Protein 1OAQ (pdb70)

Structure (mmCIF, N/CA/C/O backbone):
data_1OAQ
#
_entry.id   1OAQ
#
_cell.length_a   36.541
_cell.length_b   70.743
_cell.length_c   82.121
_cell.angle_alpha   90.00
_cell.angle_beta   90.00
_cell.angle_gamma   90.00
#
_symmetry.space_group_name_H-M   'P 21 21 21'
#
loop_
_entity.id
_entity.type
_entity.pdbx_description
1 polymer 'HEAVY CHAIN'
2 polymer 'LIGHT CHAIN'
3 water water
#
loop_
_atom_site.group_PDB
_atom_site.id
_atom_site.type_symbol
_atom_site.label_atom_id
_atom_site.label_alt_id
_atom_site.label_comp_id
_atom_site.label_asym_id
_atom_site.label_entity_id
_atom_site.label_seq_id
_atom_site.pdbx_PDB_ins_code
_atom_site.Cartn_x
_atom_site.Cartn_y
_atom_site.Cartn_z
_atom_site.occupancy
_atom_site.B_iso_or_equiv
_atom_site.auth_seq_id
_atom_site.auth_comp_id
_atom_site.auth_asym_id
_atom_site.auth_atom_id
_atom_site.pdbx_PDB_model_num
ATOM 1 N N . GLU A 1 1 ? 0.182 49.139 33.498 1.00 31.58 1 GLU H N 1
ATOM 2 C CA . GLU A 1 1 ? 0.303 47.662 33.396 1.00 30.91 1 GLU H CA 1
ATOM 3 C C . GLU A 1 1 ? 0.465 47.310 31.919 1.00 28.78 1 GLU H C 1
ATOM 4 O O . GLU A 1 1 ? -0.259 47.830 31.068 1.00 28.72 1 GLU H O 1
ATOM 10 N N . VAL A 1 2 ? 1.448 46.467 31.627 1.00 26.55 2 VAL H N 1
ATOM 11 C CA . VAL A 1 2 ? 1.676 45.995 30.266 1.00 24.91 2 VAL H CA 1
ATOM 12 C C . VAL A 1 2 ? 0.586 44.994 29.907 1.00 24.85 2 VAL H C 1
ATOM 13 O O . VAL A 1 2 ? 0.291 44.083 30.680 1.00 25.60 2 VAL H O 1
ATOM 17 N N . GLN A 1 3 ? -0.027 45.184 28.739 1.00 22.99 3 GLN H N 1
ATOM 18 C CA . GLN A 1 3 ? -0.975 44.233 28.175 1.00 23.23 3 GLN H CA 1
ATOM 19 C C . GLN A 1 3 ? -0.703 44.012 26.684 1.00 21.17 3 GLN H C 1
ATOM 20 O O . GLN A 1 3 ? -0.393 44.952 25.941 1.00 20.50 3 GLN H O 1
ATOM 26 N N . LEU A 1 4 ? -0.847 42.765 26.253 1.00 19.24 4 LEU H N 1
ATOM 27 C CA . LEU A 1 4 ? -0.829 42.365 24.868 1.00 18.92 4 LEU H CA 1
ATOM 28 C C . LEU A 1 4 ? -2.170 41.669 24.620 1.00 19.38 4 LEU H C 1
ATOM 29 O O . LEU A 1 4 ? -2.406 40.580 25.144 1.00 21.09 4 LEU H O 1
ATOM 34 N N . GLN A 1 5 ? -3.065 42.331 23.899 1.00 18.88 5 GLN H N 1
ATOM 35 C CA . GLN A 1 5 ? -4.444 41.866 23.697 1.00 19.72 5 GLN H CA 1
ATOM 36 C C . GLN A 1 5 ? -4.593 41.299 22.298 1.00 18.60 5 GLN H C 1
ATOM 37 O O . GLN A 1 5 ? -4.540 42.033 21.308 1.00 18.40 5 GLN H O 1
ATOM 43 N N . GLN A 1 6 ? -4.771 39.986 22.211 1.00 17.85 6 GLN H N 1
ATOM 44 C CA . GLN A 1 6 ? -4.907 39.305 20.937 1.00 17.60 6 GLN H CA 1
ATOM 45 C C . GLN A 1 6 ? -6.343 39.163 20.501 1.00 17.85 6 GLN H C 1
ATOM 46 O O . GLN A 1 6 ? -7.285 39.271 21.305 1.00 19.45 6 GLN H O 1
ATOM 52 N N . SER A 1 7 ? -6.492 38.950 19.207 1.00 16.89 7 SER H N 1
ATOM 53 C CA . SER A 1 7 ? -7.794 38.844 18.554 1.00 17.68 7 SER H CA 1
ATOM 54 C C . SER A 1 7 ? -8.498 37.492 18.740 1.00 16.73 7 SER H C 1
ATOM 55 O O . SER A 1 7 ? -7.958 36.537 19.326 1.00 17.69 7 SER H O 1
ATOM 58 N N . GLY A 1 8 ? -9.733 37.407 18.254 1.00 16.99 8 GLY H N 1
ATOM 59 C CA . GLY A 1 8 ? -10.570 36.252 18.513 1.00 16.26 8 GLY H CA 1
ATOM 60 C C . GLY A 1 8 ? -10.291 35.060 17.660 1.00 16.59 8 GLY H C 1
ATOM 61 O O . GLY A 1 8 ? -9.682 35.144 16.591 1.00 17.66 8 GLY H O 1
ATOM 62 N N . ALA A 1 9 ? -10.722 33.893 18.140 1.00 16.65 9 ALA H N 1
ATOM 63 C CA . ALA A 1 9 ? -10.498 32.647 17.431 1.00 16.76 9 ALA H CA 1
ATOM 64 C 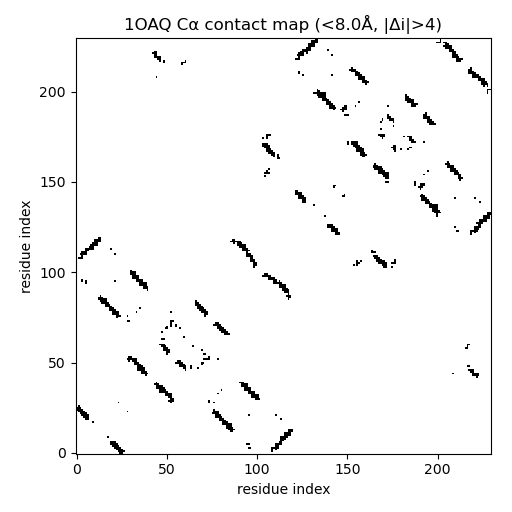C . ALA A 1 9 ? -11.034 32.690 16.009 1.00 17.29 9 ALA H C 1
ATOM 65 O O . ALA A 1 9 ? -12.061 33.326 15.767 1.00 17.93 9 ALA H O 1
ATOM 67 N N . GLU A 1 10 ? -10.349 32.014 15.103 1.00 17.51 10 GLU H N 1
ATOM 68 C CA . GLU A 1 10 ? -10.709 31.937 13.691 1.00 18.07 10 GLU H CA 1
ATOM 69 C C . GLU A 1 10 ? -10.908 30.506 13.254 1.00 18.77 10 GLU H C 1
ATOM 70 O O . GLU A 1 10 ? -10.179 29.614 13.670 1.00 18.26 10 GLU H O 1
ATOM 76 N N . LEU A 1 11 ? -11.897 30.288 12.391 1.00 19.32 11 LEU H N 1
ATOM 77 C CA . LEU A 1 11 ? -12.153 29.012 11.768 1.00 20.48 11 LEU H CA 1
ATOM 78 C C . LEU A 1 11 ? -12.382 29.302 10.299 1.00 21.82 11 LEU H C 1
ATOM 79 O O . LEU A 1 11 ? -13.361 29.967 9.954 1.00 23.24 11 LEU H O 1
ATOM 84 N N . VAL A 1 12 ? -11.473 28.829 9.449 1.00 23.00 12 VAL H N 1
ATOM 85 C CA . VAL A 1 12 ? -11.489 29.159 8.029 1.00 25.05 12 VAL H CA 1
ATOM 86 C C . VAL A 1 12 ? -11.208 27.946 7.170 1.00 24.86 12 VAL H C 1
ATOM 87 O O . VAL A 1 12 ? -10.679 26.955 7.636 1.00 24.81 12 VAL H O 1
ATOM 91 N N . LYS A 1 13 ? -11.592 28.051 5.895 1.00 26.68 13 LYS H N 1
ATOM 92 C CA . LYS A 1 13 ? -11.427 26.975 4.928 1.00 27.57 13 LYS H CA 1
ATOM 93 C C . LYS A 1 13 ? -9.998 26.954 4.388 1.00 27.06 13 LYS H C 1
ATOM 94 O O . LYS A 1 13 ? -9.340 28.007 4.350 1.00 26.57 13 LYS H O 1
ATOM 100 N N . PRO A 1 14 ? -9.502 25.780 3.986 1.00 27.06 14 PRO H N 1
ATOM 101 C CA . PRO A 1 14 ? -8.198 25.705 3.300 1.00 27.29 14 PRO H CA 1
ATOM 102 C C . PRO A 1 14 ? -8.164 26.668 2.120 1.00 27.14 14 PRO H C 1
ATOM 103 O O . PRO A 1 14 ? -9.183 26.809 1.426 1.00 27.29 14 PRO H O 1
ATOM 107 N N . GLY A 1 15 ? -7.026 27.339 1.908 1.00 26.31 15 GLY H N 1
ATOM 108 C CA . GLY A 1 15 ? -6.876 28.289 0.816 1.00 26.29 15 GLY H CA 1
ATOM 109 C C . GLY A 1 15 ? -7.128 29.734 1.187 1.00 26.50 15 GLY H C 1
ATOM 110 O O . GLY A 1 15 ? -6.703 30.646 0.473 1.00 27.45 15 GLY H O 1
ATOM 111 N N . ALA A 1 16 ? -7.811 29.954 2.304 1.00 26.13 16 ALA H N 1
ATOM 112 C CA . ALA A 1 16 ? -8.114 31.300 2.773 1.00 25.63 16 ALA H CA 1
ATOM 113 C C . ALA A 1 16 ? -6.872 31.917 3.406 1.00 24.79 16 ALA H C 1
ATOM 114 O O . ALA A 1 16 ? -5.854 31.271 3.538 1.00 24.52 16 ALA H O 1
ATOM 116 N N . SER A 1 17 ? -7.019 33.174 3.785 1.00 24.46 17 SER H N 1
ATOM 117 C CA . SER A 1 17 ? -6.026 33.910 4.571 1.00 24.58 17 SER H CA 1
ATOM 118 C C . SER A 1 17 ? -6.705 34.492 5.803 1.00 23.60 17 SER H C 1
ATOM 119 O O . SER A 1 17 ? -7.911 34.753 5.802 1.00 23.73 17 SER H O 1
ATOM 122 N N . VAL A 1 18 ? -5.928 34.723 6.865 1.00 21.82 18 VAL H N 1
ATOM 123 C CA . VAL A 1 18 ? -6.436 35.378 8.068 1.00 21.33 18 VAL H CA 1
ATOM 124 C C . VAL A 1 18 ? -5.414 36.375 8.569 1.00 19.94 18 VAL H C 1
ATOM 125 O O . VAL A 1 18 ? -4.242 36.236 8.291 1.00 18.81 18 VAL H O 1
ATOM 129 N N . LYS A 1 19 ? -5.890 37.391 9.266 1.00 19.01 19 LYS H N 1
ATOM 130 C CA . LYS A 1 19 ? -5.050 38.410 9.890 1.00 19.41 19 LYS H CA 1
ATOM 131 C C . LYS A 1 19 ? -5.349 38.463 11.369 1.00 18.86 19 LYS H C 1
ATOM 132 O O . LYS A 1 19 ? -6.461 38.791 11.787 1.00 20.09 19 LYS H O 1
ATOM 138 N N . LEU A 1 20 ? -4.343 38.113 12.157 1.00 16.85 20 LEU H N 1
ATOM 139 C CA . LEU A 1 20 ? -4.437 38.143 13.614 1.00 16.94 20 LEU H CA 1
ATOM 140 C C . LEU A 1 20 ? -3.811 39.421 14.140 1.00 16.67 20 LEU H C 1
ATOM 141 O O . LEU A 1 20 ? -2.890 39.958 13.514 1.00 16.70 20 LEU H O 1
ATOM 146 N N . SER A 1 21 ? -4.307 39.910 15.269 1.00 16.05 21 SER H N 1
ATOM 147 C CA . SER A 1 21 ? -3.799 41.131 15.848 1.00 16.58 21 SER H CA 1
ATOM 148 C C . SER A 1 21 ? -3.381 40.972 17.293 1.00 16.04 21 SER H C 1
ATOM 149 O O . SER A 1 21 ? -3.782 40.059 18.000 1.00 16.19 21 SER H O 1
ATOM 152 N N . CYS A 1 22 ? -2.538 41.901 17.717 1.00 15.62 22 CYS H N 1
ATOM 153 C CA . CYS A 1 22 ? -1.966 41.960 19.042 1.00 16.60 22 CYS H CA 1
ATOM 154 C C . CYS A 1 22 ? -1.782 43.407 19.436 1.00 16.99 22 CYS H C 1
ATOM 155 O O . CYS A 1 22 ? -0.813 44.038 18.985 1.00 16.62 22 CYS H O 1
ATOM 158 N N . LYS A 1 23 ? -2.719 43.942 20.220 1.00 17.32 23 LYS H N 1
ATOM 159 C CA . LYS A 1 23 ? -2.658 45.364 20.601 1.00 18.28 23 LYS H CA 1
ATOM 160 C C . LYS A 1 23 ? -1.897 45.515 21.896 1.00 18.00 23 LYS H C 1
ATOM 161 O O . LYS A 1 23 ? -2.227 44.889 22.900 1.00 18.17 23 LYS H O 1
ATOM 167 N N . ALA A 1 24 ? -0.852 46.324 21.861 1.00 18.61 24 ALA H N 1
ATOM 168 C CA . ALA A 1 24 ? 0.014 46.552 22.992 1.00 18.86 24 ALA H CA 1
ATOM 169 C C . ALA A 1 24 ? -0.430 47.802 23.716 1.00 19.38 24 ALA H C 1
ATOM 170 O O . ALA A 1 24 ? -0.799 48.795 23.080 1.00 19.98 24 ALA H O 1
ATOM 172 N N . SER A 1 25 ? -0.352 47.742 25.035 1.00 19.70 25 SER H N 1
ATOM 173 C CA . SER A 1 25 ? -0.596 48.925 25.870 1.00 20.64 25 SER H CA 1
ATOM 174 C C . SER A 1 25 ? 0.288 48.907 27.102 1.00 20.07 25 SER H C 1
ATOM 175 O O . SER A 1 25 ? 0.802 47.878 27.499 1.00 20.49 25 SER H O 1
ATOM 178 N N . GLY A 1 26 ? 0.486 50.077 27.708 1.00 20.80 26 GLY H N 1
ATOM 179 C CA . GLY A 1 26 ? 1.219 50.156 28.957 1.00 21.13 26 GLY H CA 1
ATOM 180 C C . GLY A 1 26 ? 2.721 50.293 28.828 1.00 20.45 26 GLY H C 1
ATOM 181 O O . GLY A 1 26 ? 3.448 50.187 29.825 1.00 22.20 26 GLY H O 1
ATOM 182 N N . TYR A 1 27 ? 3.207 50.517 27.610 1.00 19.69 27 TYR H N 1
ATOM 183 C CA . TYR A 1 27 ? 4.642 50.693 27.390 1.00 19.41 27 TYR H CA 1
ATOM 184 C C . TYR A 1 27 ? 4.908 51.361 26.054 1.00 18.92 27 TYR H C 1
ATOM 185 O O . TYR A 1 27 ? 3.974 51.535 25.249 1.00 19.30 27 TYR H O 1
ATOM 194 N N . THR A 1 28 ? 6.164 51.738 25.815 1.00 18.86 28 THR H N 1
ATOM 195 C CA . THR A 1 28 ? 6.572 52.345 24.562 1.00 18.65 28 THR H CA 1
ATOM 196 C C . THR A 1 28 ? 6.671 51.293 23.474 1.00 17.56 28 THR H C 1
ATOM 197 O O . THR A 1 28 ? 7.643 50.550 23.405 1.00 18.05 28 THR H O 1
ATOM 201 N N . PHE A 1 29 ? 5.670 51.270 22.605 1.00 17.33 29 PHE H N 1
ATOM 202 C CA . PHE A 1 29 ? 5.513 50.224 21.580 1.00 17.14 29 PHE H CA 1
ATOM 203 C C . PHE A 1 29 ? 6.755 50.048 20.732 1.00 17.67 29 PHE H C 1
ATOM 204 O O . PHE A 1 29 ? 7.210 48.929 20.493 1.00 18.05 29 PHE H O 1
ATOM 212 N N . THR A 1 30 ? 7.353 51.164 20.301 1.00 18.50 30 THR H N 1
ATOM 213 C CA . THR A 1 30 ? 8.497 51.130 19.408 1.00 17.69 30 THR H CA 1
ATOM 214 C C . THR A 1 30 ? 9.802 50.721 20.040 1.00 17.51 30 THR H C 1
ATOM 215 O O . THR A 1 30 ? 10.775 50.554 19.295 1.00 18.26 30 THR H O 1
ATOM 219 N N . SER A 1 31 ? 9.832 50.520 21.361 1.00 17.16 31 SER H N 1
ATOM 220 C CA . SER A 1 31 ? 11.052 50.118 22.061 1.00 17.17 31 SER H CA 1
ATOM 221 C C . SER A 1 31 ? 11.177 48.617 22.265 1.00 17.69 31 SER H C 1
ATOM 222 O O . SER A 1 31 ? 12.148 48.178 22.867 1.00 17.69 31 SER H O 1
ATOM 225 N N . TYR A 1 32 ? 10.200 47.849 21.789 1.00 16.91 32 TYR H N 1
ATOM 226 C CA . TYR A 1 32 ? 10.216 46.389 22.003 1.00 17.18 32 TYR H CA 1
ATOM 227 C C . TYR A 1 32 ? 9.921 45.672 20.706 1.00 15.86 32 TYR H C 1
ATOM 228 O O . TYR A 1 32 ? 8.922 45.939 20.059 1.00 16.59 32 TYR H O 1
ATOM 237 N N . TRP A 1 33 ? 10.781 44.736 20.341 1.00 15.13 33 TRP H N 1
ATOM 238 C CA . TRP A 1 33 ? 10.438 43.733 19.318 1.00 15.53 33 TRP H CA 1
ATOM 239 C C . TRP A 1 33 ? 9.136 43.026 19.646 1.00 16.12 33 TRP H C 1
ATOM 240 O O . TRP A 1 33 ? 8.852 42.776 20.809 1.00 16.27 33 TRP H O 1
ATOM 251 N N . MET A 1 34 ? 8.374 42.674 18.615 1.00 15.46 34 MET H N 1
ATOM 252 C CA . MET A 1 34 ? 7.230 41.770 18.778 1.00 15.63 34 MET H CA 1
ATOM 253 C C . MET A 1 34 ? 7.521 40.468 18.048 1.00 15.23 34 MET H C 1
ATOM 254 O O . MET A 1 34 ? 7.807 40.432 16.866 1.00 16.13 34 MET H O 1
ATOM 259 N N . HIS A 1 35 ? 7.469 39.395 18.824 1.00 14.47 35 HIS H N 1
ATOM 260 C CA . HIS A 1 35 ? 7.679 38.058 18.330 1.00 14.49 35 HIS H CA 1
ATOM 261 C C . HIS A 1 35 ? 6.335 37.373 18.173 1.00 14.31 35 HIS H C 1
ATOM 262 O O . HIS A 1 35 ? 5.394 37.651 18.911 1.00 15.07 35 HIS H O 1
ATOM 269 N N . TRP A 1 36 ? 6.250 36.477 17.212 1.00 14.13 36 TRP H N 1
ATOM 270 C CA . TRP A 1 36 ? 5.085 35.618 17.002 1.00 14.20 36 TRP H CA 1
ATOM 271 C C . TRP A 1 36 ? 5.494 34.148 17.019 1.00 14.24 36 TRP H C 1
ATOM 272 O O . TRP A 1 36 ? 6.551 33.775 16.489 1.00 13.79 36 TRP H O 1
ATOM 283 N N . VAL A 1 37 ? 4.667 33.351 17.683 1.00 13.92 37 VAL H N 1
ATOM 284 C CA . VAL A 1 37 ? 4.984 31.958 18.012 1.00 15.28 37 VAL H CA 1
ATOM 285 C C . VAL A 1 37 ? 3.770 31.085 17.748 1.00 15.44 37 VAL H C 1
ATOM 286 O O . VAL A 1 37 ? 2.653 31.494 18.007 1.00 15.52 37 VAL H O 1
ATOM 290 N N . LYS A 1 38 ? 4.009 29.884 17.210 1.00 15.22 38 LYS H N 1
ATOM 291 C CA . LYS A 1 38 ? 2.988 28.897 16.876 1.00 15.56 38 LYS H CA 1
ATOM 292 C C . LYS A 1 38 ? 3.065 27.751 17.858 1.00 16.06 38 LYS H C 1
ATOM 293 O O . LYS A 1 38 ? 4.134 27.157 18.062 1.00 16.27 38 LYS H O 1
ATOM 299 N N . GLN A 1 39 ? 1.926 27.442 18.454 1.00 16.11 39 GLN H N 1
ATOM 300 C CA . GLN A 1 39 ? 1.811 26.318 19.386 1.00 16.98 39 GLN H CA 1
ATOM 301 C C . GLN A 1 39 ? 0.830 25.275 18.849 1.00 17.36 39 GLN H C 1
ATOM 302 O O . GLN A 1 39 ? -0.375 25.506 18.751 1.00 18.77 39 GLN H O 1
ATOM 308 N N . ARG A 1 40 ? 1.363 24.097 18.544 1.00 17.98 40 ARG H N 1
ATOM 309 C CA . ARG A 1 40 ? 0.551 22.960 18.119 1.00 19.35 40 ARG H CA 1
ATOM 310 C C . ARG A 1 40 ? 0.881 21.805 19.043 1.00 18.91 40 ARG H C 1
ATOM 311 O O . ARG A 1 40 ? 2.052 21.527 19.274 1.00 18.40 40 ARG H O 1
ATOM 319 N N . PRO A 1 41 ? -0.106 21.069 19.543 1.00 19.31 41 PRO H N 1
ATOM 320 C CA . PRO A 1 41 ? 0.210 19.914 20.400 1.00 19.69 41 PRO H CA 1
ATOM 321 C C . PRO A 1 41 ? 1.178 18.926 19.763 1.00 18.60 41 PRO H C 1
ATOM 322 O O . PRO A 1 41 ? 1.016 18.555 18.600 1.00 18.86 41 PRO H O 1
ATOM 326 N N . GLY A 1 42 ? 2.180 18.521 20.535 1.00 18.32 42 GLY H N 1
ATOM 327 C CA . GLY A 1 42 ? 3.207 17.631 20.075 1.00 18.61 42 GLY H CA 1
ATOM 328 C C . GLY A 1 42 ? 4.389 18.318 19.420 1.00 19.53 42 GLY H C 1
ATOM 329 O O . GLY A 1 42 ? 5.436 17.698 19.175 1.00 20.87 42 GLY H O 1
ATOM 330 N N . ARG A 1 43 ? 4.247 19.624 19.149 1.00 19.83 43 ARG H N 1
ATOM 331 C CA . ARG A 1 43 ? 5.271 20.397 18.437 1.00 19.77 43 ARG H CA 1
ATOM 332 C C . ARG A 1 43 ? 5.725 21.598 19.272 1.00 19.64 43 ARG H C 1
ATOM 333 O O . ARG A 1 43 ? 6.271 22.583 18.714 1.00 20.22 43 ARG H O 1
ATOM 341 N N . GLY A 1 44 ? 5.502 21.551 20.585 1.00 18.20 44 GLY H N 1
ATOM 342 C CA . GLY A 1 44 ? 5.980 22.574 21.506 1.00 18.76 44 GLY H CA 1
ATOM 343 C C . GLY A 1 44 ? 5.607 23.967 21.060 1.00 18.85 44 GLY H C 1
ATOM 344 O O . GLY A 1 44 ? 4.451 24.256 20.825 1.00 19.82 44 GLY H O 1
ATOM 345 N N . LEU A 1 45 ? 6.609 24.841 21.062 1.00 18.88 45 LEU H N 1
ATOM 346 C CA . LEU A 1 45 ? 6.525 26.162 20.449 1.00 18.23 45 LEU H CA 1
ATOM 347 C C . LEU A 1 45 ? 7.392 26.239 19.198 1.00 18.06 45 LEU H C 1
ATOM 348 O O . LEU A 1 45 ? 8.520 25.723 19.153 1.00 19.52 45 LEU H O 1
ATOM 353 N N . GLU A 1 46 ? 6.893 26.924 18.168 1.00 16.98 46 GLU H N 1
ATOM 354 C CA . GLU A 1 46 ? 7.652 27.136 16.942 1.00 16.77 46 GLU H CA 1
ATOM 355 C C . GLU A 1 46 ? 7.734 28.650 16.652 1.00 16.29 46 GLU H C 1
ATOM 356 O O . GLU A 1 46 ? 6.709 29.324 16.558 1.00 16.13 46 GLU H O 1
ATOM 362 N N . TRP A 1 47 ? 8.935 29.189 16.529 1.00 15.17 47 TRP H N 1
ATOM 363 C CA . TRP A 1 47 ? 9.090 30.611 16.273 1.00 14.68 47 TRP H CA 1
ATOM 364 C C . TRP A 1 47 ? 8.697 30.924 14.833 1.00 15.81 47 TRP H C 1
ATOM 365 O O . TRP A 1 47 ? 9.148 30.246 13.901 1.00 16.33 47 TRP H O 1
ATOM 376 N N . ILE A 1 48 ? 7.858 31.940 14.639 1.00 14.81 48 ILE H N 1
ATOM 377 C CA . ILE A 1 48 ? 7.473 32.377 13.318 1.00 15.74 48 ILE H CA 1
ATOM 378 C C . ILE A 1 48 ? 8.426 33.472 12.834 1.00 15.27 48 ILE H C 1
ATOM 379 O O . ILE A 1 48 ? 8.928 33.430 11.739 1.00 15.68 48 ILE H O 1
ATOM 384 N N . GLY A 1 49 ? 8.647 34.449 13.705 1.00 15.47 49 GLY H N 1
ATOM 385 C CA . GLY A 1 49 ? 9.518 35.561 13.391 1.00 15.14 49 GLY H CA 1
ATOM 386 C C . GLY A 1 49 ? 9.319 36.682 14.364 1.00 15.27 49 GLY H C 1
ATOM 387 O O . GLY A 1 49 ? 8.593 36.577 15.320 1.00 14.88 49 GLY H O 1
ATOM 388 N N . ARG A 1 50 ? 10.008 37.786 14.104 1.00 15.77 50 ARG H N 1
ATOM 389 C CA . ARG A 1 50 ? 9.871 38.967 14.940 1.00 16.51 50 ARG H CA 1
ATOM 390 C C . ARG A 1 50 ? 9.818 40.185 14.052 1.00 16.35 50 ARG H C 1
ATOM 391 O O . ARG A 1 50 ? 10.308 40.162 12.934 1.00 15.83 50 ARG H O 1
ATOM 399 N N . ILE A 1 51 ? 9.281 41.263 14.582 1.00 14.87 51 ILE H N 1
ATOM 400 C CA . ILE A 1 51 ? 9.237 42.552 13.885 1.00 14.53 51 ILE H CA 1
ATOM 401 C C . ILE A 1 51 ? 9.692 43.644 14.850 1.00 14.26 51 ILE H C 1
ATOM 402 O O . ILE A 1 51 ? 9.390 43.628 16.027 1.00 14.37 51 ILE H O 1
ATOM 407 N N . ASP A 1 52 ? 10.423 44.599 14.286 1.00 15.08 52 ASP H N 1
ATOM 408 C CA . ASP A 1 52 ? 10.833 45.810 14.983 1.00 15.29 52 ASP H CA 1
ATOM 409 C C . ASP A 1 52 ? 9.732 46.813 14.706 1.00 16.05 52 ASP H C 1
ATOM 410 O O . ASP A 1 52 ? 9.553 47.242 13.548 1.00 15.97 52 ASP H O 1
ATOM 415 N N . PRO A 1 53 ? 8.940 47.200 15.706 1.00 16.83 53 PRO H N 1
ATOM 416 C CA . PRO A 1 53 ? 7.868 48.154 15.416 1.00 16.91 53 PRO H CA 1
ATOM 417 C C . PRO A 1 53 ? 8.342 49.535 14.974 1.00 17.51 53 PRO H C 1
ATOM 418 O O . PRO A 1 53 ? 7.540 50.255 14.424 1.00 18.67 53 PRO H O 1
ATOM 422 N N . ASN A 1 54 ? 9.601 49.869 15.178 1.00 16.63 54 ASN H N 1
ATOM 423 C CA . ASN A 1 54 ? 10.144 51.143 14.678 1.00 17.30 54 ASN H CA 1
ATOM 424 C C . ASN A 1 54 ? 10.718 50.886 13.286 1.00 17.39 54 ASN H C 1
ATOM 425 O O . ASN A 1 54 ? 11.918 50.643 13.125 1.00 18.71 54 ASN H O 1
ATOM 430 N N . GLY A 1 55 ? 9.841 50.889 12.283 1.00 17.99 55 GLY H N 1
ATOM 431 C CA . GLY A 1 55 ? 10.236 50.695 10.893 1.00 19.03 55 GLY H CA 1
ATOM 432 C C . GLY A 1 55 ? 9.709 49.408 10.271 1.00 18.23 55 GLY H C 1
ATOM 433 O O . GLY A 1 55 ? 9.714 49.246 9.041 1.00 19.11 55 GLY H O 1
ATOM 434 N N . GLY A 1 56 ? 9.220 48.519 11.118 1.00 17.39 56 GLY H N 1
ATOM 435 C CA . GLY A 1 56 ? 8.614 47.297 10.639 1.00 16.87 56 GLY H CA 1
ATOM 436 C C . GLY A 1 56 ? 9.539 46.267 10.044 1.00 16.86 56 GLY H C 1
ATOM 437 O O . GLY A 1 56 ? 9.066 45.376 9.306 1.00 16.55 56 GLY H O 1
ATOM 438 N N . GLY A 1 57 ? 10.838 46.321 10.326 1.00 15.60 57 GLY H N 1
ATOM 439 C CA . GLY A 1 57 ? 11.765 45.349 9.799 1.00 15.61 57 GLY H CA 1
ATOM 440 C C . GLY A 1 57 ? 11.465 43.984 10.399 1.00 15.44 57 GLY H C 1
ATOM 441 O O . GLY A 1 57 ? 11.299 43.864 11.606 1.00 16.06 57 GLY H O 1
ATOM 442 N N . THR A 1 58 ? 11.480 42.959 9.548 1.00 15.61 58 THR H N 1
ATOM 443 C CA . THR A 1 58 ? 11.146 41.610 9.967 1.00 16.01 58 THR H CA 1
ATOM 444 C C . THR A 1 58 ? 12.295 40.636 9.812 1.00 16.78 58 THR H C 1
ATOM 445 O O . THR A 1 58 ? 13.208 40.805 8.991 1.00 17.82 58 THR H O 1
ATOM 449 N N . LYS A 1 59 ? 12.224 39.586 10.621 1.00 16.86 59 LYS H N 1
ATOM 450 C CA . LYS A 1 59 ? 13.054 38.395 10.447 1.00 17.97 59 LYS H CA 1
ATOM 451 C C . LYS A 1 59 ? 12.141 37.205 10.645 1.00 17.06 59 LYS H C 1
ATOM 452 O O . LYS A 1 59 ? 11.428 37.149 11.648 1.00 16.91 59 LYS H O 1
ATOM 458 N N . TYR A 1 60 ? 12.167 36.257 9.717 1.00 17.26 60 TYR H N 1
ATOM 459 C CA . TYR A 1 60 ? 11.346 35.037 9.797 1.00 17.31 60 TYR H CA 1
ATOM 460 C C . TYR A 1 60 ? 12.168 33.767 9.970 1.00 18.85 60 TYR H C 1
ATOM 461 O O . TYR A 1 60 ? 13.309 33.686 9.506 1.00 19.42 60 TYR H O 1
ATOM 470 N N . ASN A 1 61 ? 11.570 32.800 10.653 1.00 18.67 61 ASN H N 1
ATOM 471 C CA . ASN A 1 61 ? 11.923 31.396 10.485 1.00 19.90 61 ASN H CA 1
ATOM 472 C C . ASN A 1 61 ? 11.724 31.127 8.996 1.00 20.97 61 ASN H C 1
ATOM 473 O O . ASN A 1 61 ? 10.666 31.422 8.453 1.00 20.77 61 ASN H O 1
ATOM 478 N N . GLU A 1 62 ? 12.731 30.597 8.305 1.00 23.64 62 GLU H N 1
ATOM 479 C CA . GLU A 1 62 ? 12.604 30.399 6.852 1.00 25.62 62 GLU H CA 1
ATOM 480 C C . GLU A 1 62 ? 11.388 29.539 6.456 1.00 24.85 62 GLU H C 1
ATOM 481 O O . GLU A 1 62 ? 10.796 29.752 5.400 1.00 26.40 62 GLU H O 1
ATOM 487 N N . LYS A 1 63 ? 10.996 28.625 7.339 1.00 24.30 63 LYS H N 1
ATOM 488 C CA . LYS A 1 63 ? 9.805 27.811 7.152 1.00 24.41 63 LYS H CA 1
ATOM 489 C C . LYS A 1 63 ? 8.516 28.626 6.971 1.00 24.09 63 LYS H C 1
ATOM 490 O O . LYS A 1 63 ? 7.552 28.134 6.360 1.00 25.90 63 LYS H O 1
ATOM 496 N N . PHE A 1 64 ? 8.495 29.847 7.512 1.00 21.45 64 PHE H N 1
ATOM 497 C CA . PHE A 1 64 ? 7.312 30.710 7.451 1.00 20.63 64 PHE H CA 1
ATOM 498 C C . PHE A 1 64 ? 7.457 31.911 6.523 1.00 22.00 64 PHE H C 1
ATOM 499 O O . PHE A 1 64 ? 6.529 32.709 6.418 1.00 20.17 64 PHE H O 1
ATOM 507 N N . LYS A 1 65 ? 8.576 32.008 5.822 1.00 24.55 65 LYS H N 1
ATOM 508 C CA . LYS A 1 65 ? 8.792 33.145 4.918 1.00 26.13 65 LYS H CA 1
ATOM 509 C C . LYS A 1 65 ? 7.653 33.330 3.887 1.00 25.24 65 LYS H C 1
ATOM 510 O O . LYS A 1 65 ? 7.209 34.438 3.606 1.00 24.98 65 LYS H O 1
ATOM 516 N N . SER A 1 66 ? 7.195 32.238 3.324 1.00 24.08 66 SER H N 1
ATOM 517 C CA . SER A 1 66 ? 6.167 32.278 2.308 1.00 23.91 66 SER H CA 1
ATOM 518 C C . SER A 1 66 ? 4.765 32.083 2.881 1.00 21.96 66 SER H C 1
ATOM 519 O O . SER A 1 66 ? 3.806 31.942 2.141 1.00 23.24 66 SER H O 1
ATOM 522 N N . LYS A 1 67 ? 4.635 32.123 4.205 1.00 20.09 67 LYS H N 1
ATOM 523 C CA . LYS A 1 67 ? 3.354 31.880 4.873 1.00 19.45 67 LYS H CA 1
ATOM 524 C C . LYS A 1 67 ? 2.836 33.103 5.671 1.00 17.94 67 LYS H C 1
ATOM 525 O O . LYS A 1 67 ? 1.654 33.457 5.609 1.00 19.04 67 LYS H O 1
ATOM 531 N N . ALA A 1 68 ? 3.737 33.697 6.455 1.00 17.71 68 ALA H N 1
ATOM 532 C CA . ALA A 1 68 ? 3.390 34.752 7.395 1.00 16.53 68 ALA H CA 1
ATOM 533 C C . ALA A 1 68 ? 3.862 36.119 6.904 1.00 16.46 68 ALA H C 1
ATOM 534 O O . ALA A 1 68 ? 4.936 36.237 6.304 1.00 18.43 68 ALA H O 1
ATOM 536 N N . THR A 1 69 ? 3.056 37.128 7.221 1.00 16.54 69 THR H N 1
ATOM 537 C CA . THR A 1 69 ? 3.388 38.524 6.964 1.00 16.92 69 THR H CA 1
ATOM 538 C C . THR A 1 69 ? 3.171 39.303 8.250 1.00 16.52 69 THR H C 1
ATOM 539 O O . THR A 1 69 ? 2.033 39.406 8.744 1.00 15.77 69 THR H O 1
ATOM 543 N N . LEU A 1 70 ? 4.252 39.833 8.815 1.00 15.34 70 LEU H N 1
ATOM 544 C CA . LEU A 1 70 ? 4.173 40.626 10.024 1.00 15.27 70 LEU H CA 1
ATOM 545 C C . LEU A 1 70 ? 4.208 42.093 9.675 1.00 14.82 70 LEU H C 1
ATOM 546 O O . LEU A 1 70 ? 5.034 42.531 8.868 1.00 15.54 70 LEU H O 1
ATOM 551 N N . THR A 1 71 ? 3.303 42.842 10.277 1.00 15.10 71 THR H N 1
ATOM 552 C CA . THR A 1 71 ? 3.277 44.299 10.183 1.00 15.41 71 THR H CA 1
ATOM 553 C C . THR A 1 71 ? 2.978 44.904 11.522 1.00 15.15 71 THR H C 1
ATOM 554 O O . THR A 1 71 ? 2.577 44.205 12.459 1.00 15.07 71 THR H O 1
ATOM 558 N N . VAL A 1 72 ? 3.151 46.218 11.626 1.00 15.31 72 VAL H N 1
ATOM 559 C CA . VAL A 1 72 ? 2.636 46.970 12.749 1.00 15.89 72 VAL H CA 1
ATOM 560 C C . VAL A 1 72 ? 1.958 48.205 12.249 1.00 16.81 72 VAL H C 1
ATOM 561 O O . VAL A 1 72 ? 2.202 48.655 11.134 1.00 17.64 72 VAL H O 1
ATOM 565 N N . ASP A 1 73 ? 1.123 48.748 13.109 1.00 17.91 73 ASP H N 1
ATOM 566 C CA . ASP A 1 73 ? 0.607 50.097 12.958 1.00 17.77 73 ASP H CA 1
ATOM 567 C C . ASP A 1 73 ? 0.998 50.851 14.225 1.00 17.58 73 ASP H C 1
ATOM 568 O O . ASP A 1 73 ? 0.433 50.622 15.300 1.00 18.26 73 ASP H O 1
ATOM 573 N N . LYS A 1 74 ? 1.951 51.778 14.099 1.00 17.87 74 LYS H N 1
ATOM 574 C CA . LYS A 1 74 ? 2.465 52.475 15.250 1.00 17.58 74 LYS H CA 1
ATOM 575 C C . LYS A 1 74 ? 1.419 53.341 15.953 1.00 17.41 74 LYS H C 1
ATOM 576 O O . LYS A 1 74 ? 1.336 53.284 17.160 1.00 17.72 74 LYS H O 1
ATOM 582 N N . PRO A 1 75 ? 0.627 54.137 15.227 1.00 18.43 75 PRO H N 1
ATOM 583 C CA . PRO A 1 75 ? -0.337 54.995 15.926 1.00 18.81 75 PRO H CA 1
ATOM 584 C C . PRO A 1 75 ? -1.363 54.275 16.789 1.00 18.38 75 PRO H C 1
ATOM 585 O O . PRO A 1 75 ? -1.801 54.830 17.804 1.00 18.53 75 PRO H O 1
ATOM 589 N N . SER A 1 76 ? -1.732 53.050 16.426 1.00 17.71 76 SER H N 1
ATOM 590 C CA . SER A 1 76 ? -2.657 52.247 17.221 1.00 18.56 76 SER H CA 1
ATOM 591 C C . SER A 1 76 ? -1.974 51.178 18.088 1.00 17.70 76 SER H C 1
ATOM 592 O O . SER A 1 76 ? -2.652 50.378 18.714 1.00 17.18 76 SER H O 1
ATOM 595 N N . SER A 1 77 ? -0.647 51.229 18.153 1.00 17.63 77 SER H N 1
ATOM 596 C CA . SER A 1 77 ? 0.141 50.351 19.006 1.00 17.43 77 SER H CA 1
ATOM 597 C C . SER A 1 77 ? -0.240 48.889 18.766 1.00 16.88 77 SER H C 1
ATOM 598 O O . SER A 1 77 ? -0.349 48.145 19.729 1.00 16.99 77 SER H O 1
ATOM 601 N N . THR A 1 78 ? -0.434 48.490 17.504 1.00 16.08 78 THR H N 1
ATOM 602 C CA . THR A 1 78 ? -0.904 47.135 17.200 1.00 16.62 78 THR H CA 1
ATOM 603 C C . THR A 1 78 ? 0.028 46.437 16.239 1.00 16.35 78 THR H C 1
ATOM 604 O O . THR A 1 78 ? 0.498 47.023 15.243 1.00 16.28 78 THR H O 1
ATOM 608 N N . ALA A 1 79 ? 0.306 45.165 16.560 1.00 15.20 79 ALA H N 1
ATOM 609 C CA . ALA A 1 79 ? 1.048 44.277 15.698 1.00 14.72 79 ALA H CA 1
ATOM 610 C C . ALA A 1 79 ? 0.085 43.316 15.019 1.00 15.07 79 ALA H C 1
ATOM 611 O O . ALA A 1 79 ? -0.863 42.856 15.644 1.00 15.18 79 ALA H O 1
ATOM 613 N N . TYR A 1 80 ? 0.371 42.979 13.772 1.00 14.82 80 TYR H N 1
ATOM 614 C CA . TYR A 1 80 ? -0.456 42.058 12.998 1.00 16.01 80 TYR H CA 1
ATOM 615 C C . TYR A 1 80 ? 0.369 40.913 12.422 1.00 15.54 80 TYR H C 1
ATOM 616 O O . TYR A 1 80 ? 1.538 41.082 12.032 1.00 15.15 80 TYR H O 1
ATOM 625 N N . MET A 1 81 ? -0.307 39.789 12.250 1.00 15.94 81 MET H N 1
ATOM 626 C CA . MET A 1 81 ? 0.289 38.647 11.555 1.00 15.67 81 MET H CA 1
ATOM 627 C C . MET A 1 81 ? -0.763 38.081 10.604 1.00 15.77 81 MET H C 1
ATOM 628 O O . MET A 1 81 ? -1.825 37.616 11.046 1.00 16.49 81 MET H O 1
ATOM 633 N N . GLN A 1 82 ? -0.471 38.126 9.324 1.00 16.34 82 GLN H N 1
ATOM 634 C CA . GLN A 1 82 ? -1.311 37.512 8.301 1.00 17.34 82 GLN H CA 1
ATOM 635 C C . GLN A 1 82 ? -0.720 36.161 7.982 1.00 17.32 82 GLN H C 1
ATOM 636 O O . GLN A 1 82 ? 0.506 35.981 7.884 1.00 17.63 82 GLN H O 1
ATOM 642 N N . LEU A 1 83 ? -1.605 35.180 7.843 1.00 18.00 83 LEU H N 1
ATOM 643 C CA . LEU A 1 83 ? -1.210 33.844 7.395 1.00 18.36 83 LEU H CA 1
ATOM 644 C C . LEU A 1 83 ? -1.984 33.529 6.130 1.00 20.20 83 LEU H C 1
ATOM 645 O O . LEU A 1 83 ? -3.189 33.633 6.126 1.00 20.03 83 LEU H O 1
ATOM 650 N N . SER A 1 84 ? -1.244 33.155 5.085 1.00 21.12 84 SER H N 1
ATOM 651 C CA . SER A 1 84 ? -1.732 33.026 3.700 1.00 22.72 84 SER H CA 1
ATOM 652 C C . SER A 1 84 ? -1.847 31.572 3.286 1.00 22.62 84 SER H C 1
ATOM 653 O O . SER A 1 84 ? -1.201 30.701 3.851 1.00 21.80 84 SER H O 1
ATOM 656 N N . SER A 1 85 ? -2.654 31.329 2.249 1.00 23.30 85 SER H N 1
ATOM 657 C CA . SER A 1 85 ? -2.756 30.021 1.605 1.00 23.89 85 SER H CA 1
ATOM 658 C C . SER A 1 85 ? -2.887 28.894 2.640 1.00 23.08 85 SER H C 1
ATOM 659 O O . SER A 1 85 ? -2.127 27.941 2.700 1.00 22.09 85 SER H O 1
ATOM 662 N N . LEU A 1 86 ? -3.932 29.011 3.440 1.00 22.05 86 LEU H N 1
ATOM 663 C CA . LEU A 1 86 ? -4.018 28.219 4.661 1.00 22.36 86 LEU H CA 1
ATOM 664 C C . LEU A 1 86 ? -4.255 26.740 4.410 1.00 23.24 86 LEU H C 1
ATOM 665 O O . LEU A 1 86 ? -4.954 26.382 3.471 1.00 23.68 86 LEU H O 1
ATOM 670 N N . THR A 1 87 ? -3.616 25.900 5.215 1.00 24.06 87 THR H N 1
ATOM 671 C CA . THR A 1 87 ? -3.888 24.452 5.238 1.00 24.34 87 THR H CA 1
ATOM 672 C C . THR A 1 87 ? -4.116 23.984 6.645 1.00 24.24 87 THR H C 1
ATOM 673 O O . THR A 1 87 ? -3.949 24.749 7.581 1.00 22.67 87 THR H O 1
ATOM 677 N N . SER A 1 88 ? -4.450 22.704 6.822 1.00 24.23 88 SER H N 1
ATOM 678 C CA . SER A 1 88 ? -4.675 22.169 8.156 1.00 24.27 88 SER H CA 1
ATOM 679 C C . SER A 1 88 ? -3.416 22.197 9.004 1.00 23.58 88 SER H C 1
ATOM 680 O O . SER A 1 88 ? -3.519 22.249 10.218 1.00 24.14 88 SER H O 1
ATOM 683 N N . GLU A 1 89 ? -2.241 22.212 8.366 1.00 24.02 89 GLU H N 1
ATOM 684 C CA . GLU A 1 89 ? -0.978 22.322 9.091 1.00 24.27 89 GLU H CA 1
ATOM 685 C C . GLU A 1 89 ? -0.872 23.670 9.809 1.00 22.73 89 GLU H C 1
ATOM 686 O O . GLU A 1 89 ? -0.064 23.810 10.711 1.00 22.61 89 GLU H O 1
ATOM 692 N N . ASP A 1 90 ? -1.684 24.633 9.398 1.00 21.56 90 ASP H N 1
ATOM 693 C CA . ASP A 1 90 ? -1.695 25.966 10.019 1.00 20.43 90 ASP H CA 1
ATOM 694 C C . ASP A 1 90 ? -2.585 26.047 11.267 1.00 20.61 90 ASP H C 1
ATOM 695 O O . ASP A 1 90 ? -2.571 27.043 12.000 1.00 19.91 90 ASP H O 1
ATOM 700 N N . SER A 1 91 ? -3.346 25.002 11.550 1.00 20.03 91 SER H N 1
ATOM 701 C CA . SER A 1 91 ? -4.207 25.009 12.721 1.00 19.80 91 SER H CA 1
ATOM 702 C C . SER A 1 91 ? -3.319 24.926 13.954 1.00 18.85 91 SER H C 1
ATOM 703 O O . SER A 1 91 ? -2.463 24.047 14.067 1.00 19.80 91 SER H O 1
ATOM 706 N N . ALA A 1 92 ? -3.492 25.882 14.862 1.00 18.65 92 ALA H N 1
ATOM 707 C CA . ALA A 1 92 ? -2.617 26.076 16.014 1.00 17.59 92 ALA H CA 1
ATOM 708 C C . ALA A 1 92 ? -3.113 27.217 16.876 1.00 17.52 92 ALA H C 1
ATOM 709 O O . ALA A 1 92 ? -4.010 27.938 16.474 1.00 17.50 92 ALA H O 1
ATOM 711 N N . VAL A 1 93 ? -2.524 27.402 18.047 1.00 16.55 93 VAL H N 1
ATOM 712 C CA . VAL A 1 93 ? -2.713 28.620 18.835 1.00 16.95 93 VAL H CA 1
ATOM 713 C C . VAL A 1 93 ? -1.505 29.490 18.525 1.00 16.60 93 VAL H C 1
ATOM 714 O O . VAL A 1 93 ? -0.356 29.034 18.533 1.00 16.67 93 VAL H O 1
ATOM 718 N N . TYR A 1 94 ? -1.763 30.745 18.200 1.00 15.58 94 TYR H N 1
ATOM 719 C CA . TYR A 1 94 ? -0.705 31.712 17.862 1.00 15.57 94 TYR H CA 1
ATOM 720 C C . TYR A 1 94 ? -0.604 32.761 18.960 1.00 15.29 94 TYR H C 1
ATOM 721 O O . TYR A 1 94 ? -1.600 33.212 19.495 1.00 16.38 94 TYR H O 1
ATOM 730 N N . TYR A 1 95 ? 0.634 33.130 19.309 1.00 14.23 95 TYR H N 1
ATOM 731 C CA . TYR A 1 95 ? 0.916 34.114 20.352 1.00 14.53 95 TYR H CA 1
ATOM 732 C C . TYR A 1 95 ? 1.816 35.218 19.838 1.00 13.77 95 TYR H C 1
ATOM 733 O O . TYR A 1 95 ? 2.662 34.974 19.021 1.00 14.40 95 TYR H O 1
ATOM 742 N N . CYS A 1 96 ? 1.632 36.399 20.413 1.00 14.73 96 CYS H N 1
ATOM 743 C CA . CYS A 1 96 ? 2.613 37.470 20.324 1.00 15.14 96 CYS H CA 1
ATOM 744 C C . CYS A 1 96 ? 3.264 37.631 21.697 1.00 15.27 96 CYS H C 1
ATOM 745 O O . CYS A 1 96 ? 2.671 37.362 22.762 1.00 16.17 96 CYS H O 1
ATOM 748 N N . ALA A 1 97 ? 4.514 38.060 21.673 1.00 14.34 97 ALA H N 1
ATOM 749 C CA . ALA A 1 97 ? 5.317 38.235 22.879 1.00 15.29 97 ALA H CA 1
ATOM 750 C C . ALA A 1 97 ? 6.360 39.320 22.629 1.00 15.18 97 ALA H C 1
ATOM 751 O O . ALA A 1 97 ? 6.985 39.328 21.584 1.00 15.21 97 ALA H O 1
ATOM 753 N N . ARG A 1 98 ? 6.557 40.214 23.584 1.00 15.52 98 ARG H N 1
ATOM 754 C CA . ARG A 1 98 ? 7.501 41.323 23.382 1.00 16.09 98 ARG H CA 1
ATOM 755 C C . ARG A 1 98 ? 8.877 40.976 23.933 1.00 16.13 98 ARG H C 1
ATOM 756 O O . ARG A 1 98 ? 9.033 40.120 24.810 1.00 16.99 98 ARG H O 1
ATOM 764 N N . MET A 1 99 ? 9.874 41.678 23.413 1.00 16.76 99 MET H N 1
ATOM 765 C CA . MET A 1 99 ? 11.230 41.562 23.910 1.00 17.59 99 MET H CA 1
ATOM 766 C C . MET A 1 99 ? 11.885 42.936 23.738 1.00 17.50 99 MET H C 1
ATOM 767 O O . MET A 1 99 ? 11.759 43.549 22.695 1.00 17.68 99 MET H O 1
ATOM 772 N N . TRP A 1 100 ? 12.621 43.410 24.743 1.00 18.23 100 TRP H N 1
ATOM 773 C CA . TRP A 1 100 ? 13.152 44.771 24.651 1.00 18.10 100 TRP H CA 1
ATOM 774 C C . TRP A 1 100 ? 14.187 44.928 23.552 1.00 18.48 100 TRP H C 1
ATOM 775 O O . TRP A 1 100 ? 14.991 44.040 23.279 1.00 19.02 100 TRP H O 1
ATOM 786 N N . TYR A 1 101 ? 14.191 46.102 22.924 1.00 18.95 101 TYR H N 1
ATOM 787 C CA . TYR A 1 101 ? 15.166 46.395 21.897 1.00 19.76 101 TYR H CA 1
ATOM 788 C C . TYR A 1 101 ? 16.544 46.669 22.490 1.00 20.80 101 TYR H C 1
ATOM 789 O O . TYR A 1 101 ? 17.536 46.500 21.792 1.00 22.30 101 TYR H O 1
ATOM 798 N N . TYR A 1 102 ? 16.595 47.066 23.757 1.00 21.92 102 TYR H N 1
ATOM 799 C CA . TYR A 1 102 ? 17.822 47.631 24.359 1.00 23.49 102 TYR H CA 1
ATOM 800 C C . TYR A 1 102 ? 18.597 46.679 25.279 1.00 25.62 102 TYR H C 1
ATOM 801 O O . TYR A 1 102 ? 19.128 47.093 26.314 1.00 27.74 102 TYR H O 1
ATOM 810 N N . GLY A 1 103 ? 18.668 45.416 24.886 1.00 27.44 103 GLY H N 1
ATOM 811 C CA . GLY A 1 103 ? 19.719 44.539 25.378 1.00 28.07 103 GLY H CA 1
ATOM 812 C C . GLY A 1 103 ? 19.396 43.737 26.616 1.00 29.13 103 GLY H C 1
ATOM 813 O O . GLY A 1 103 ? 20.303 43.346 27.369 1.00 29.60 103 GLY H O 1
ATOM 814 N N . THR A 1 104 ? 18.110 43.523 26.859 1.00 28.88 104 THR H N 1
ATOM 815 C CA . THR A 1 104 ? 17.690 42.375 27.628 1.00 29.25 104 THR H CA 1
ATOM 816 C C . THR A 1 104 ? 17.097 41.420 26.585 1.00 29.23 104 THR H C 1
ATOM 817 O O . THR A 1 104 ? 16.681 41.811 25.469 1.00 30.73 104 THR H O 1
ATOM 821 N N . TYR A 1 105 ? 17.079 40.162 26.949 1.00 28.97 105 TYR H N 1
ATOM 822 C CA . TYR A 1 105 ? 16.905 39.092 26.024 1.00 28.92 105 TYR H CA 1
ATOM 823 C C . TYR A 1 105 ? 15.877 38.114 26.558 1.00 27.06 105 TYR H C 1
ATOM 824 O O . TYR A 1 105 ? 15.802 36.965 26.086 1.00 28.52 105 TYR H O 1
ATOM 833 N N . TYR A 1 106 ? 15.156 38.536 27.601 1.00 25.05 106 TYR H N 1
ATOM 834 C CA . TYR A 1 106 ? 14.077 37.733 28.132 1.00 22.94 106 TYR H CA 1
ATOM 835 C C . TYR A 1 106 ? 12.787 38.187 27.477 1.00 22.50 106 TYR H C 1
ATOM 836 O O . TYR A 1 106 ? 12.607 39.367 27.130 1.00 21.29 106 TYR H O 1
ATOM 845 N N . PHE A 1 107 ? 11.897 37.240 27.292 1.00 21.46 107 PHE H N 1
ATOM 846 C CA . PHE A 1 107 ? 10.524 37.575 27.090 1.00 20.82 107 PHE H CA 1
ATOM 847 C C . PHE A 1 107 ? 10.053 38.004 28.486 1.00 21.85 107 PHE H C 1
ATOM 848 O O . PHE A 1 107 ? 10.689 37.720 29.504 1.00 23.00 107 PHE H O 1
ATOM 856 N N . ASP A 1 108 ? 8.987 38.749 28.545 1.00 20.35 108 ASP H N 1
ATOM 857 C CA . ASP A 1 108 ? 8.306 38.915 29.816 1.00 20.63 108 ASP H CA 1
ATOM 858 C C . ASP A 1 108 ? 6.798 38.695 29.588 1.00 21.51 108 ASP H C 1
ATOM 859 O O . ASP A 1 108 ? 6.246 37.630 29.988 1.00 22.65 108 ASP H O 1
ATOM 864 N N . TYR A 1 109 ? 6.157 39.633 28.885 1.00 20.47 109 TYR H N 1
ATOM 865 C CA . TYR A 1 109 ? 4.713 39.639 28.673 1.00 20.19 109 TYR H CA 1
ATOM 866 C C . TYR A 1 109 ? 4.371 38.985 27.325 1.00 18.54 109 TYR H C 1
ATOM 867 O O . TYR A 1 109 ? 4.957 39.295 26.277 1.00 18.96 109 TYR H O 1
ATOM 876 N N . TRP A 1 110 ? 3.416 38.067 27.411 1.00 17.75 110 TRP H N 1
ATOM 877 C CA . TRP A 1 110 ? 2.830 37.375 26.291 1.00 17.40 110 TRP H CA 1
ATOM 878 C C . TRP A 1 110 ? 1.353 37.710 26.162 1.00 17.32 110 TRP H C 1
ATOM 879 O O . TRP A 1 110 ? 0.650 37.943 27.171 1.00 18.62 110 TRP H O 1
ATOM 890 N N . GLY A 1 111 ? 0.856 37.694 24.940 1.00 16.53 111 GLY H N 1
ATOM 891 C CA . GLY A 1 111 ? -0.585 37.713 24.694 1.00 16.68 111 GLY H CA 1
ATOM 892 C C . GLY A 1 111 ? -1.186 36.390 25.134 1.00 17.58 111 GLY H C 1
ATOM 893 O O . GLY A 1 111 ? -0.474 35.417 25.423 1.00 17.81 111 GLY H O 1
ATOM 894 N N . GLN A 1 112 ? -2.511 36.358 25.168 1.00 18.49 112 GLN H N 1
ATOM 895 C CA . GLN A 1 112 ? -3.226 35.171 25.637 1.00 19.59 112 GLN H CA 1
ATOM 896 C C . GLN A 1 112 ? -3.439 34.131 24.541 1.00 19.06 112 GLN H C 1
ATOM 897 O O . GLN A 1 112 ? -3.968 33.044 24.801 1.00 20.92 112 GLN H O 1
ATOM 903 N N . GLY A 1 113 ? -3.019 34.441 23.324 1.00 17.74 113 GLY H N 1
ATOM 904 C CA . GLY A 1 113 ? -3.127 33.525 22.201 1.00 16.95 113 GLY H CA 1
ATOM 905 C C . GLY A 1 113 ? -4.431 33.674 21.436 1.00 17.00 113 GLY H C 1
ATOM 906 O O . GLY A 1 113 ? -5.463 34.080 21.996 1.00 17.27 113 GLY H O 1
ATOM 907 N N . THR A 1 114 ? -4.373 33.345 20.154 1.00 16.11 114 THR H N 1
ATOM 908 C CA . THR A 1 114 ? -5.543 33.286 19.276 1.00 15.42 114 THR H CA 1
ATOM 909 C C . THR A 1 114 ? -5.535 31.920 18.629 1.00 16.11 114 THR H C 1
ATOM 910 O O . THR A 1 114 ? -4.547 31.541 18.016 1.00 15.25 114 THR H O 1
ATOM 914 N N . THR A 1 115 ? -6.624 31.164 18.740 1.00 16.72 115 THR H N 1
ATOM 915 C CA . THR A 1 115 ? -6.729 29.908 18.012 1.00 17.83 115 THR H CA 1
ATOM 916 C C . THR A 1 115 ? -7.075 30.108 16.555 1.00 17.75 115 THR H C 1
ATOM 917 O O . THR A 1 115 ? -7.933 30.931 16.236 1.00 17.68 115 THR H O 1
ATOM 921 N N . LEU A 1 116 ? -6.387 29.392 15.678 1.00 17.18 116 LEU H N 1
ATOM 922 C CA . LEU A 1 116 ? -6.743 29.270 14.282 1.00 17.21 116 LEU H CA 1
ATOM 923 C C . LEU A 1 116 ? -7.004 27.805 13.977 1.00 17.70 116 LEU H C 1
ATOM 924 O O . LEU A 1 116 ? -6.170 26.938 14.276 1.00 18.42 116 LEU H O 1
ATOM 929 N N . THR A 1 117 ? -8.150 27.528 13.373 1.00 19.24 117 THR H N 1
ATOM 930 C CA . THR A 1 117 ? -8.462 26.203 12.873 1.00 20.16 117 THR H CA 1
ATOM 931 C C . THR A 1 117 ? -8.759 26.305 11.386 1.00 20.66 117 THR H C 1
ATOM 932 O O . THR A 1 117 ? -9.577 27.117 10.974 1.00 19.18 117 THR H O 1
ATOM 936 N N . VAL A 1 118 ? -8.057 25.491 10.598 1.00 22.25 118 VAL H N 1
ATOM 937 C CA . VAL A 1 118 ? -8.257 25.430 9.162 1.00 23.61 118 VAL H CA 1
ATOM 938 C C . VAL A 1 118 ? -8.825 24.044 8.846 1.00 26.12 118 VAL H C 1
ATOM 939 O O . VAL A 1 118 ? -8.168 23.031 9.049 1.00 26.63 118 VAL H O 1
ATOM 943 N N . SER A 1 119 ? -10.050 24.024 8.351 1.00 28.81 119 SER H N 1
ATOM 944 C CA . SER A 1 119 ? -10.750 22.759 8.132 1.00 31.40 119 SER H CA 1
ATOM 945 C C . SER A 1 119 ? -11.774 22.873 7.013 1.00 33.39 119 SER H C 1
ATOM 946 O O . SER A 1 119 ? -12.384 23.928 6.833 1.00 33.62 119 SER H O 1
ATOM 949 N N . SER A 1 120 ? -11.943 21.773 6.271 1.00 35.94 120 SER H N 1
ATOM 950 C CA . SER A 1 120 ? -12.951 21.643 5.198 1.00 38.09 120 SER H CA 1
ATOM 951 C C . SER A 1 120 ? -13.123 22.878 4.309 1.00 39.30 120 SER H C 1
ATOM 952 O O . SER A 1 120 ? -13.348 22.766 3.087 1.00 41.83 120 SER H O 1
ATOM 955 N N . GLN B 2 1 ? 17.547 23.021 10.029 1.00 34.98 1 GLN L N 1
ATOM 956 C CA . GLN B 2 1 ? 17.909 24.029 11.072 1.00 34.44 1 GLN L CA 1
ATOM 957 C C . GLN B 2 1 ? 18.374 23.297 12.326 1.00 32.00 1 GLN L C 1
ATOM 958 O O . GLN B 2 1 ? 18.296 22.068 12.397 1.00 32.23 1 GLN L O 1
ATOM 964 N N . ALA B 2 2 ? 18.898 24.054 13.287 1.00 28.98 2 ALA L N 1
ATOM 965 C CA . ALA B 2 2 ? 19.249 23.501 14.599 1.00 26.63 2 ALA L CA 1
ATOM 966 C C . ALA B 2 2 ? 18.052 22.878 15.275 1.00 24.28 2 ALA L C 1
ATOM 967 O O . ALA B 2 2 ? 16.904 23.328 15.094 1.00 23.63 2 ALA L O 1
ATOM 96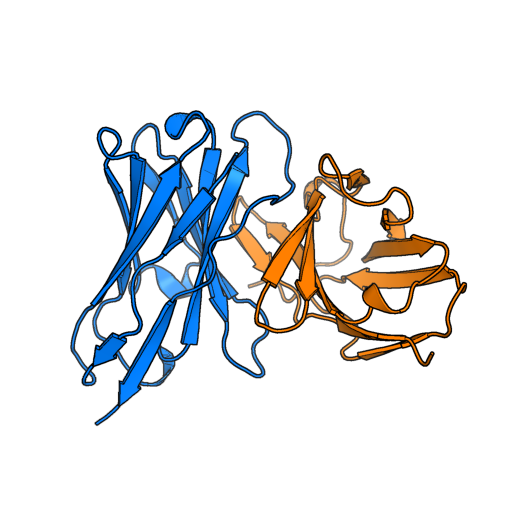9 N N . VAL B 2 3 ? 18.330 21.816 16.030 1.00 22.12 3 VAL L N 1
ATOM 970 C CA . VAL B 2 3 ? 17.323 21.145 16.827 1.00 21.89 3 VAL L CA 1
ATOM 971 C C . VAL B 2 3 ? 17.714 21.378 18.261 1.00 20.02 3 VAL L C 1
ATOM 972 O O . VAL B 2 3 ? 18.851 21.094 18.667 1.00 19.54 3 VAL L O 1
ATOM 976 N N . VAL B 2 4 ? 16.790 21.938 19.022 1.00 18.70 4 VAL L N 1
ATOM 977 C CA . VAL B 2 4 ? 16.982 22.212 20.425 1.00 18.27 4 VAL L CA 1
ATOM 978 C C . VAL B 2 4 ? 16.156 21.227 21.224 1.00 17.81 4 VAL L C 1
ATOM 979 O O . VAL B 2 4 ? 14.954 21.122 21.012 1.00 18.83 4 VAL L O 1
ATOM 983 N N . THR B 2 5 ? 16.814 20.464 22.100 1.00 17.70 5 THR L N 1
ATOM 984 C CA . THR B 2 5 ? 16.181 19.361 22.819 1.00 18.51 5 THR L CA 1
ATOM 985 C C . THR B 2 5 ? 16.153 19.570 24.323 1.00 17.94 5 THR L C 1
ATOM 986 O O . THR B 2 5 ? 17.140 20.004 24.925 1.00 17.42 5 THR L O 1
ATOM 990 N N . GLN B 2 6 ? 14.991 19.290 24.910 1.00 19.01 6 GLN L N 1
ATOM 991 C CA . GLN B 2 6 ? 14.797 19.314 26.346 1.00 18.73 6 GLN L CA 1
ATOM 992 C C . GLN B 2 6 ? 14.223 17.961 26.812 1.00 20.63 6 GLN L C 1
ATOM 993 O O . GLN B 2 6 ? 13.578 17.275 26.042 1.00 21.16 6 GLN L O 1
ATOM 999 N N . GLU B 2 7 ? 14.430 17.651 28.090 1.00 22.36 7 GLU L N 1
ATOM 1000 C CA . GLU B 2 7 ? 13.767 16.502 28.703 1.00 23.57 7 GLU L CA 1
ATOM 1001 C C . GLU B 2 7 ? 12.264 16.633 28.451 1.00 23.70 7 GLU L C 1
ATOM 1002 O O . GLU B 2 7 ? 11.694 17.707 28.641 1.00 22.14 7 GLU L O 1
ATOM 1008 N N . SER B 2 8 ? 11.594 15.558 28.040 1.00 23.88 8 SER L N 1
ATOM 1009 C CA . SER B 2 8 ? 10.148 15.637 27.805 1.00 24.39 8 SER L CA 1
ATOM 1010 C C . SER B 2 8 ? 9.386 15.891 29.103 1.00 23.64 8 SER L C 1
ATOM 1011 O O . SER B 2 8 ? 8.417 16.665 29.153 1.00 21.84 8 SER L O 1
ATOM 1014 N N . ALA B 2 9 ? 9.821 15.223 30.167 1.00 24.18 9 ALA L N 1
ATOM 1015 C CA . ALA B 2 9 ? 9.122 15.329 31.439 1.00 24.00 9 ALA L CA 1
ATOM 1016 C C . ALA B 2 9 ? 10.085 15.091 32.589 1.00 24.22 9 ALA L C 1
ATOM 1017 O O . ALA B 2 9 ? 10.997 14.269 32.477 1.00 24.34 9 ALA L O 1
ATOM 1019 N N . LEU B 2 10 ? 9.888 15.843 33.663 1.00 23.72 10 LEU L N 1
ATOM 1020 C CA . LEU B 2 10 ? 10.618 15.644 34.909 1.00 24.58 10 LEU L CA 1
ATOM 1021 C C . LEU B 2 10 ? 9.649 15.703 36.080 1.00 23.87 10 LEU L C 1
ATOM 1022 O O . LEU B 2 10 ? 8.711 16.490 36.097 1.00 23.24 10 LEU L O 1
ATOM 1027 N N . THR B 2 11 ? 9.875 14.848 37.072 1.00 23.66 11 THR L N 1
ATOM 1028 C CA . THR B 2 11 ? 9.093 14.874 38.281 1.00 24.62 11 THR L CA 1
ATOM 1029 C C . THR B 2 11 ? 10.022 15.240 39.435 1.00 23.92 11 THR L C 1
ATOM 1030 O O . THR B 2 11 ? 11.148 14.768 39.517 1.00 24.40 11 THR L O 1
ATOM 1034 N N . THR B 2 12 ? 9.554 16.132 40.282 1.00 23.58 12 THR L N 1
ATOM 1035 C CA . THR B 2 12 ? 10.273 16.495 41.476 1.00 24.25 12 THR L CA 1
ATOM 1036 C C . THR B 2 12 ? 9.310 16.512 42.651 1.00 24.87 12 THR L C 1
ATOM 1037 O O . THR B 2 12 ? 8.088 16.358 42.493 1.00 25.32 12 THR L O 1
ATOM 1041 N N . SER B 2 13 ? 9.875 16.639 43.844 1.00 25.94 13 SER L N 1
ATOM 1042 C CA . SER B 2 13 ? 9.063 16.792 45.021 1.00 25.84 13 SER L CA 1
ATOM 1043 C C . SER B 2 13 ? 9.205 18.198 45.538 1.00 24.40 13 SER L C 1
ATOM 1044 O O . SER B 2 13 ? 10.192 18.888 45.240 1.00 22.37 13 SER L O 1
ATOM 1047 N N . PRO B 2 14 ? 8.222 18.636 46.304 1.00 22.81 14 PRO L N 1
ATOM 1048 C CA . PRO B 2 14 ? 8.262 19.981 46.860 1.00 21.98 14 PRO L CA 1
ATOM 1049 C C . PRO B 2 14 ? 9.546 20.203 47.649 1.00 20.98 14 PRO L C 1
ATOM 1050 O O . PRO B 2 14 ? 10.034 19.335 48.394 1.00 21.46 14 PRO L O 1
ATOM 1054 N N . GLY B 2 15 ? 10.159 21.352 47.398 1.00 18.73 15 GLY L N 1
ATOM 1055 C CA . GLY B 2 15 ? 11.293 21.823 48.172 1.00 18.57 15 GLY L CA 1
ATOM 1056 C C . GLY B 2 15 ? 12.646 21.418 47.601 1.00 18.32 15 GLY L C 1
ATOM 1057 O O . GLY B 2 15 ? 13.678 21.866 48.067 1.00 18.51 15 GLY L O 1
ATOM 1058 N N . GLU B 2 16 ? 12.648 20.547 46.591 1.00 18.55 16 GLU L N 1
ATOM 1059 C CA . GLU B 2 16 ? 13.865 20.089 45.977 1.00 19.26 16 GLU L CA 1
ATOM 1060 C C . GLU B 2 16 ? 14.447 21.150 45.042 1.00 19.06 16 GLU L C 1
ATOM 1061 O O . GLU B 2 16 ? 13.740 22.049 44.591 1.00 18.57 16 GLU L O 1
ATOM 1067 N N . THR B 2 17 ? 15.737 21.038 44.783 1.00 19.89 17 THR L N 1
ATOM 1068 C CA . THR B 2 17 ? 16.403 21.846 43.785 1.00 20.86 17 THR L CA 1
ATOM 1069 C C . THR B 2 17 ? 16.501 21.000 42.533 1.00 21.60 17 THR L C 1
ATOM 1070 O O . THR B 2 17 ? 17.089 19.915 42.569 1.00 24.17 17 THR L O 1
ATOM 1074 N N . VAL B 2 18 ? 15.889 21.461 41.437 1.00 21.27 18 VAL L N 1
ATOM 1075 C CA . VAL B 2 18 ? 15.805 20.681 40.186 1.00 21.67 18 VAL L CA 1
ATOM 1076 C C . VAL B 2 18 ? 16.332 21.537 39.050 1.00 20.62 18 VAL L C 1
ATOM 1077 O O . VAL B 2 18 ? 16.124 22.744 39.025 1.00 21.05 18 VAL L O 1
ATOM 1081 N N . THR B 2 19 ? 17.020 20.892 38.118 1.00 20.05 19 THR L N 1
ATOM 1082 C CA . THR B 2 19 ? 17.596 21.565 36.956 1.00 19.80 19 THR L CA 1
ATOM 1083 C C . THR B 2 19 ? 17.060 20.959 35.672 1.00 19.85 19 THR L C 1
ATOM 1084 O O . THR B 2 19 ? 17.080 19.758 35.510 1.00 20.82 19 THR L O 1
ATOM 1088 N N . LEU B 2 20 ? 16.529 21.820 34.798 1.00 18.42 20 LEU L N 1
ATOM 1089 C CA . LEU B 2 20 ? 16.064 21.469 33.456 1.00 18.36 20 LEU L CA 1
ATOM 1090 C C . LEU B 2 20 ? 17.139 21.919 32.477 1.00 18.16 20 LEU L C 1
ATOM 1091 O O . LEU B 2 20 ? 17.741 22.974 32.657 1.00 19.24 20 LEU L O 1
ATOM 1096 N N . THR B 2 21 ? 17.374 21.129 31.443 1.00 17.97 21 THR L N 1
ATOM 1097 C CA . THR B 2 21 ? 18.414 21.445 30.485 1.00 17.34 21 THR L CA 1
ATOM 1098 C C . THR B 2 21 ? 17.923 21.600 29.057 1.00 16.09 21 THR L C 1
ATOM 1099 O O . THR B 2 21 ? 16.837 21.160 28.673 1.00 16.00 21 THR L O 1
ATOM 1103 N N . CYS B 2 22 ? 18.816 22.165 28.249 1.00 16.76 22 CYS L N 1
ATOM 1104 C CA . CYS B 2 22 ? 18.519 22.582 26.895 1.00 17.29 22 CYS L CA 1
ATOM 1105 C C . CYS B 2 22 ? 19.764 22.380 26.073 1.00 17.26 22 CYS L C 1
ATOM 1106 O O . CYS B 2 22 ? 20.732 23.075 26.278 1.00 17.22 22 CYS L O 1
ATOM 1109 N N . ARG B 2 23 ? 19.718 21.424 25.162 1.00 17.15 23 ARG L N 1
ATOM 1110 C CA . ARG B 2 23 ? 20.869 21.100 24.320 1.00 17.22 23 ARG L CA 1
ATOM 1111 C C . ARG B 2 23 ? 20.623 21.466 22.864 1.00 17.05 23 ARG L C 1
ATOM 1112 O O . ARG B 2 23 ? 19.460 21.663 22.429 1.00 16.52 23 ARG L O 1
ATOM 1120 N N . SER B 2 24 ? 21.718 21.587 22.114 1.00 17.23 24 SER L N 1
ATOM 1121 C CA . SER B 2 24 ? 21.653 21.911 20.703 1.00 18.26 24 SER L CA 1
ATOM 1122 C C . SER B 2 24 ? 22.341 20.837 19.893 1.00 17.35 24 SER L C 1
ATOM 1123 O O . SER B 2 24 ? 23.438 20.372 20.270 1.00 18.15 24 SER L O 1
ATOM 1126 N N . SER B 2 25 ? 21.727 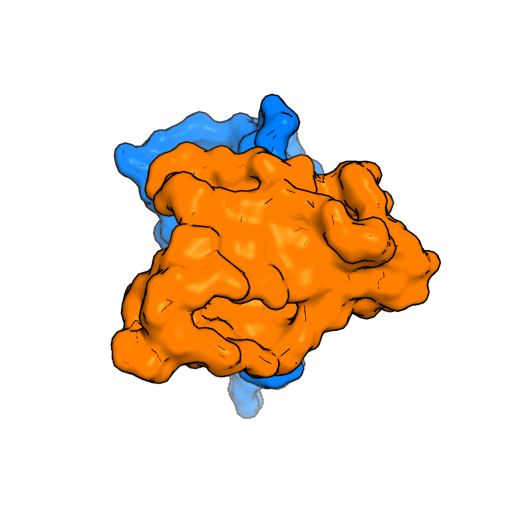20.516 18.768 1.00 18.58 25 SER L N 1
ATOM 1127 C CA . SER B 2 25 ? 22.344 19.620 17.791 1.00 18.97 25 SER L CA 1
ATOM 1128 C C . SER B 2 25 ? 23.628 20.199 17.196 1.00 19.38 25 SER L C 1
ATOM 1129 O O . SER B 2 25 ? 24.448 19.455 16.634 1.00 20.31 25 SER L O 1
ATOM 1132 N N . THR B 2 26 ? 23.829 21.511 17.304 1.00 19.35 26 THR L N 1
ATOM 1133 C CA . THR B 2 26 ? 24.996 22.146 16.701 1.00 20.10 26 THR L CA 1
ATOM 1134 C C . THR B 2 26 ? 26.277 21.880 17.469 1.00 20.23 26 THR L C 1
ATOM 1135 O O . THR B 2 26 ? 27.377 22.000 16.894 1.00 21.91 26 THR L O 1
ATOM 1139 N N . GLY B 2 27 ? 26.157 21.508 18.737 1.00 19.41 27 GLY L N 1
ATOM 1140 C CA . GLY B 2 27 ? 27.305 21.462 19.632 1.00 20.32 27 GLY L CA 1
ATOM 1141 C C . GLY B 2 27 ? 27.007 22.212 20.913 1.00 20.22 27 GLY L C 1
ATOM 1142 O O . GLY B 2 27 ? 25.857 22.239 21.352 1.00 20.18 27 GLY L O 1
ATOM 1143 N N . ALA B 2 28 ? 28.021 22.815 21.505 1.00 20.41 28 ALA L N 1
ATOM 1144 C CA . ALA B 2 28 ? 27.858 23.465 22.783 1.00 19.86 28 ALA L CA 1
ATOM 1145 C C . ALA B 2 28 ? 26.936 24.677 22.688 1.00 18.61 28 ALA L C 1
ATOM 1146 O O . ALA B 2 28 ? 27.012 25.468 21.763 1.00 20.35 28 ALA L O 1
ATOM 1148 N N . VAL B 2 29 ? 26.044 24.791 23.655 1.00 18.42 29 VAL L N 1
ATOM 1149 C CA . VAL B 2 29 ? 25.301 26.028 23.874 1.00 17.66 29 VAL L CA 1
ATOM 1150 C C . VAL B 2 29 ? 26.239 26.951 24.637 1.00 18.20 29 VAL L C 1
ATOM 1151 O O . VAL B 2 29 ? 26.846 26.549 25.664 1.00 19.37 29 VAL L O 1
ATOM 1155 N N . THR B 2 30 ? 26.386 28.165 24.128 1.00 17.45 30 THR L N 1
ATOM 1156 C CA . THR B 2 30 ? 27.289 29.153 24.692 1.00 17.43 30 THR L CA 1
ATOM 1157 C C . THR B 2 30 ? 26.543 30.425 25.001 1.00 17.78 30 THR L C 1
ATOM 1158 O O . THR B 2 30 ? 25.376 30.573 24.629 1.00 16.75 30 THR L O 1
ATOM 1162 N N . THR B 2 31 ? 27.187 31.379 25.645 1.00 17.45 31 THR L N 1
ATOM 1163 C CA . THR B 2 31 ? 26.514 32.645 25.934 1.00 17.66 31 THR L CA 1
ATOM 1164 C C . THR B 2 31 ? 26.119 33.362 24.637 1.00 16.72 31 THR L C 1
ATOM 1165 O O . THR B 2 31 ? 25.154 34.121 24.629 1.00 16.41 31 THR L O 1
ATOM 1169 N N . SER B 2 32 ? 26.844 33.120 23.545 1.00 16.06 32 SER L N 1
ATOM 1170 C CA . SER B 2 32 ? 26.475 33.699 22.250 1.00 15.29 32 SER L CA 1
ATOM 1171 C C . SER B 2 32 ? 25.119 33.268 21.718 1.00 15.87 32 SER L C 1
ATOM 1172 O O . SER B 2 32 ? 24.602 33.848 20.761 1.00 16.50 32 SER L O 1
ATOM 1175 N N . ASN B 2 33 ? 24.530 32.224 22.302 1.00 15.35 33 ASN L N 1
ATOM 1176 C CA . ASN B 2 33 ? 23.149 31.825 21.973 1.00 15.72 33 ASN L CA 1
ATOM 1177 C C . ASN B 2 33 ? 22.074 32.602 22.747 1.00 15.56 33 ASN L C 1
ATOM 1178 O O . ASN B 2 33 ? 20.891 32.485 22.436 1.00 15.40 33 ASN L O 1
ATOM 1183 N N . TYR B 2 34 ? 22.443 33.344 23.768 1.00 15.53 34 TYR L N 1
ATOM 1184 C CA . TYR B 2 34 ? 21.485 34.157 24.542 1.00 16.30 34 TYR L CA 1
ATOM 1185 C C . TYR B 2 34 ? 20.252 33.376 24.987 1.00 16.14 34 TYR L C 1
ATOM 1186 O O . TYR B 2 34 ? 19.106 33.836 24.819 1.00 17.43 34 TYR L O 1
ATOM 1195 N N . ALA B 2 35 ? 20.494 32.202 25.552 1.00 15.81 35 ALA L N 1
ATOM 1196 C CA . ALA B 2 35 ? 19.405 31.307 25.952 1.00 15.61 35 ALA L CA 1
ATOM 1197 C C . ALA B 2 35 ? 18.342 31.999 26.763 1.00 15.65 35 ALA L C 1
ATOM 1198 O O . ALA B 2 35 ? 18.642 32.803 27.644 1.00 14.91 35 ALA L O 1
ATOM 1200 N N . ASN B 2 36 ? 17.087 31.716 26.432 1.00 15.81 36 ASN L N 1
ATOM 1201 C CA . ASN B 2 36 ? 16.007 32.196 27.258 1.00 16.70 36 ASN L CA 1
ATOM 1202 C C . ASN B 2 36 ? 15.054 31.091 27.631 1.00 15.69 36 ASN L C 1
ATOM 1203 O O . ASN B 2 36 ? 15.009 30.051 26.994 1.00 15.81 36 ASN L O 1
ATOM 1208 N N . TRP B 2 37 ? 14.339 31.327 28.708 1.00 14.81 37 TRP L N 1
ATOM 1209 C CA . TRP B 2 37 ? 13.396 30.375 29.253 1.00 14.65 37 TRP L CA 1
ATOM 1210 C C . TRP B 2 37 ? 12.056 31.026 29.499 1.00 14.40 37 TRP L C 1
ATOM 1211 O O . TRP B 2 37 ? 12.014 32.142 30.054 1.00 15.26 37 TRP L O 1
ATOM 1222 N N . VAL B 2 38 ? 11.020 30.291 29.142 1.00 15.42 38 VAL L N 1
ATOM 1223 C CA . VAL B 2 38 ? 9.623 30.707 29.285 1.00 16.13 38 VAL L CA 1
ATOM 1224 C C . VAL B 2 38 ? 8.846 29.617 30.006 1.00 16.67 38 VAL L C 1
ATOM 1225 O O . VAL B 2 38 ? 9.105 28.447 29.782 1.00 15.79 38 VAL L O 1
ATOM 1229 N N . GLN B 2 39 ? 7.925 30.018 30.867 1.00 16.40 39 GLN L N 1
ATOM 1230 C CA . GLN B 2 39 ? 7.053 29.104 31.609 1.00 17.14 39 GLN L CA 1
ATOM 1231 C C . GLN B 2 39 ? 5.654 29.176 31.051 1.00 17.18 39 GLN L C 1
ATOM 1232 O O . GLN B 2 39 ? 5.117 30.293 30.891 1.00 18.81 39 GLN L O 1
ATOM 1238 N N . GLU B 2 40 ? 5.048 28.033 30.774 1.00 17.03 40 GLU L N 1
ATOM 1239 C CA . GLU B 2 40 ? 3.639 27.962 30.407 1.00 19.46 40 GLU L CA 1
ATOM 1240 C C . GLU B 2 40 ? 2.888 27.277 31.538 1.00 20.17 40 GLU L C 1
ATOM 1241 O O . GLU B 2 40 ? 3.032 26.073 31.752 1.00 19.94 40 GLU L O 1
ATOM 1247 N N . LYS B 2 41 ? 2.077 28.048 32.244 1.00 23.95 41 LYS L N 1
ATOM 1248 C CA . LYS B 2 41 ? 1.223 27.483 33.293 1.00 27.54 41 LYS L CA 1
ATOM 1249 C C . LYS B 2 41 ? -0.151 27.149 32.694 1.00 30.79 41 LYS L C 1
ATOM 1250 O O . LYS B 2 41 ? -0.504 27.653 31.615 1.00 31.09 41 LYS L O 1
ATOM 1256 N N . PRO B 2 42 ? -0.937 26.317 33.393 1.00 34.36 42 PRO L N 1
ATOM 1257 C CA . PRO B 2 42 ? -2.272 25.935 32.909 1.00 36.06 42 PRO L CA 1
ATOM 1258 C C . PRO B 2 42 ? -3.144 27.106 32.432 1.00 37.32 42 PRO L C 1
ATOM 1259 O O . PRO B 2 42 ? -3.069 28.243 32.929 1.00 38.41 42 PRO L O 1
ATOM 1263 N N . ASP B 2 43 ? -3.985 26.787 31.454 1.00 38.37 43 ASP L N 1
ATOM 1264 C CA . ASP B 2 43 ? -4.722 27.771 30.662 1.00 39.30 43 ASP L CA 1
ATOM 1265 C C . ASP B 2 43 ? -3.803 28.604 29.792 1.00 38.56 43 ASP L C 1
ATOM 1266 O O . ASP B 2 43 ? -4.060 29.795 29.613 1.00 39.20 43 ASP L O 1
ATOM 1271 N N . HIS B 2 44 ? -2.742 27.997 29.252 1.00 37.72 44 HIS L N 1
ATOM 1272 C CA . HIS B 2 44 ? -1.893 28.673 28.247 1.00 36.74 44 HIS L CA 1
ATOM 1273 C C . HIS B 2 44 ? -1.423 30.056 28.677 1.00 34.61 44 HIS L C 1
ATOM 1274 O O . HIS B 2 44 ? -1.530 31.020 27.913 1.00 35.08 44 HIS L O 1
ATOM 1281 N N . LEU B 2 45 ? -0.932 30.158 29.906 1.00 32.43 45 LEU L N 1
ATOM 1282 C CA . LEU B 2 45 ? -0.442 31.409 30.448 1.00 30.60 45 LEU L CA 1
ATOM 1283 C C . LEU B 2 45 ? 1.085 31.381 30.430 1.00 27.87 45 LEU L C 1
ATOM 1284 O O . LEU B 2 45 ? 1.720 30.736 31.284 1.00 25.84 45 LEU L O 1
ATOM 1289 N N . PHE B 2 46 ? 1.655 32.083 29.455 1.00 24.51 46 PHE L N 1
ATOM 1290 C CA . PHE B 2 46 ? 3.092 32.171 29.278 1.00 23.43 46 PHE L CA 1
ATOM 1291 C C . PHE B 2 46 ? 3.686 33.365 29.998 1.00 23.44 46 PHE L C 1
ATOM 1292 O O . PHE B 2 46 ? 3.120 34.466 29.955 1.00 23.64 46 PHE L O 1
ATOM 1300 N N . THR B 2 47 ? 4.808 33.144 30.663 1.00 22.29 47 THR L N 1
ATOM 1301 C CA . THR B 2 47 ? 5.607 34.174 31.316 1.00 23.39 47 THR L CA 1
ATOM 1302 C C . THR B 2 47 ? 7.086 33.983 30.966 1.00 21.90 47 THR L C 1
ATOM 1303 O O . THR B 2 47 ? 7.611 32.877 31.103 1.00 21.59 47 THR L O 1
ATOM 1307 N N . GLY B 2 48 ? 7.795 35.053 30.613 1.00 19.91 48 GLY L N 1
ATOM 1308 C CA . GLY B 2 48 ? 9.237 34.949 30.459 1.00 19.21 48 GLY L CA 1
ATOM 1309 C C . GLY B 2 48 ? 9.913 34.891 31.806 1.00 19.31 48 GLY L C 1
ATOM 1310 O O . GLY B 2 48 ? 9.552 35.642 32.722 1.00 20.67 48 GLY L O 1
ATOM 1311 N N . LEU B 2 49 ? 10.926 34.027 31.958 1.00 18.20 49 LEU L N 1
ATOM 1312 C CA . LEU B 2 49 ? 11.649 33.844 33.199 1.00 18.06 49 LEU L CA 1
ATOM 1313 C C . LEU B 2 49 ? 13.069 34.369 33.157 1.00 17.69 49 LEU L C 1
ATOM 1314 O O . LEU B 2 49 ? 13.517 35.064 34.057 1.00 18.75 49 LEU L O 1
ATOM 1319 N N . ILE B 2 50 ? 13.807 33.943 32.133 1.00 17.13 50 ILE L N 1
ATOM 1320 C CA . ILE B 2 50 ? 15.239 34.171 32.013 1.00 17.65 50 ILE L CA 1
ATOM 1321 C C . ILE B 2 50 ? 15.555 34.541 30.589 1.00 16.67 50 ILE L C 1
ATOM 1322 O O . ILE B 2 50 ? 14.992 33.993 29.654 1.00 16.30 50 ILE L O 1
ATOM 1327 N N . GLY B 2 51 ? 16.501 35.461 30.427 1.00 17.29 51 GLY L N 1
ATOM 1328 C CA . GLY B 2 51 ? 17.089 35.765 29.136 1.00 17.44 51 GLY L CA 1
ATOM 1329 C C . GLY B 2 51 ? 18.590 35.935 29.190 1.00 15.76 51 GLY L C 1
ATOM 1330 O O . GLY B 2 51 ? 19.169 36.105 30.243 1.00 17.30 51 GLY L O 1
ATOM 1331 N N . GLY B 2 52 ? 19.239 35.877 28.036 1.00 16.99 52 GLY L N 1
ATOM 1332 C CA . GLY B 2 52 ? 20.686 36.071 27.983 1.00 17.33 52 GLY L CA 1
ATOM 1333 C C . GLY B 2 52 ? 21.416 35.135 28.920 1.00 17.57 52 GLY L C 1
ATOM 1334 O O . GLY B 2 52 ? 22.334 35.564 29.640 1.00 18.77 52 GLY L O 1
ATOM 1335 N N . THR B 2 53 ? 21.003 33.859 28.902 1.00 17.35 53 THR L N 1
ATOM 1336 C CA . THR B 2 53 ? 21.547 32.788 29.749 1.00 17.97 53 THR L CA 1
ATOM 1337 C C . THR B 2 53 ? 21.132 32.870 31.210 1.00 18.54 53 THR L C 1
ATOM 1338 O O . THR B 2 53 ? 20.618 31.897 31.730 1.00 18.16 53 THR L O 1
ATOM 1342 N N . ASN B 2 54 ? 21.360 34.010 31.856 1.00 19.37 54 ASN L N 1
ATOM 1343 C CA . ASN B 2 54 ? 21.274 34.084 33.316 1.00 21.01 54 ASN L CA 1
ATOM 1344 C C . ASN B 2 54 ? 20.603 35.301 33.916 1.00 21.64 54 ASN L C 1
ATOM 1345 O O . ASN B 2 54 ? 20.707 35.518 35.129 1.00 23.29 54 ASN L O 1
ATOM 1350 N N . ASN B 2 55 ? 19.906 36.060 33.094 1.00 21.50 55 ASN L N 1
ATOM 1351 C CA . ASN B 2 55 ? 19.259 37.278 33.555 1.00 22.84 55 ASN L CA 1
ATOM 1352 C C . ASN B 2 55 ? 17.786 37.025 33.808 1.00 22.64 55 ASN L C 1
ATOM 1353 O O . ASN B 2 55 ? 17.020 36.764 32.899 1.00 21.05 55 ASN L O 1
ATOM 1358 N N . ARG B 2 56 ? 17.410 37.127 35.069 1.00 23.97 56 ARG L N 1
ATOM 1359 C CA . ARG B 2 56 ? 16.025 36.967 35.487 1.00 24.14 56 ARG L CA 1
ATOM 1360 C C . ARG B 2 56 ? 15.183 38.194 35.164 1.00 24.33 56 ARG L C 1
ATOM 1361 O O . ARG B 2 56 ? 15.596 39.333 35.446 1.00 23.83 56 ARG L O 1
ATOM 1369 N N . ALA B 2 57 ? 14.025 37.971 34.565 1.00 23.40 57 ALA L N 1
ATOM 1370 C CA . ALA B 2 57 ? 13.072 39.024 34.263 1.00 23.93 57 ALA L CA 1
ATOM 1371 C C . ALA B 2 57 ? 12.538 39.608 35.571 1.00 24.09 57 ALA L C 1
ATOM 1372 O O . ALA B 2 57 ? 12.400 38.905 36.578 1.00 23.69 57 ALA L O 1
ATOM 1374 N N . PRO B 2 58 ? 12.283 40.909 35.581 1.00 25.57 58 PRO L N 1
ATOM 1375 C CA . PRO B 2 58 ? 11.731 41.575 36.764 1.00 25.67 58 PRO L CA 1
ATOM 1376 C C . PRO B 2 58 ? 10.516 40.852 37.309 1.00 25.03 58 PRO L C 1
ATOM 1377 O O . PRO B 2 58 ? 9.662 40.428 36.556 1.00 25.66 58 PRO L O 1
ATOM 1381 N N . GLY B 2 59 ? 10.444 40.698 38.627 1.00 25.42 59 GLY L N 1
ATOM 1382 C CA . GLY B 2 59 ? 9.268 40.129 39.246 1.00 24.74 59 GLY L CA 1
ATOM 1383 C C . GLY B 2 59 ? 9.182 38.608 39.235 1.00 23.74 59 GLY L C 1
ATOM 1384 O O . GLY B 2 59 ? 8.302 38.033 39.883 1.00 25.39 59 GLY L O 1
ATOM 1385 N N . VAL B 2 60 ? 10.076 37.938 38.517 1.00 21.13 60 VAL L N 1
ATOM 1386 C CA . VAL B 2 60 ? 10.136 36.467 38.564 1.00 19.73 60 VAL L CA 1
ATOM 1387 C C . VAL B 2 60 ? 10.693 36.032 39.922 1.00 18.73 60 VAL L C 1
ATOM 1388 O O . VAL B 2 60 ? 11.667 36.649 40.405 1.00 20.07 60 VAL L O 1
ATOM 1392 N N . PRO B 2 61 ? 10.124 34.999 40.560 1.00 18.06 61 PRO L N 1
ATOM 1393 C CA . PRO B 2 61 ? 10.684 34.554 41.841 1.00 18.16 61 PRO L CA 1
ATOM 1394 C C . PRO B 2 61 ? 12.162 34.252 41.742 1.00 17.65 61 PRO L C 1
ATOM 1395 O O . PRO B 2 61 ? 12.634 33.676 40.744 1.00 17.53 61 PRO L O 1
ATOM 1399 N N . ALA B 2 62 ? 12.893 34.615 42.790 1.00 17.86 62 ALA L N 1
ATOM 1400 C CA . ALA B 2 62 ? 14.314 34.483 42.799 1.00 17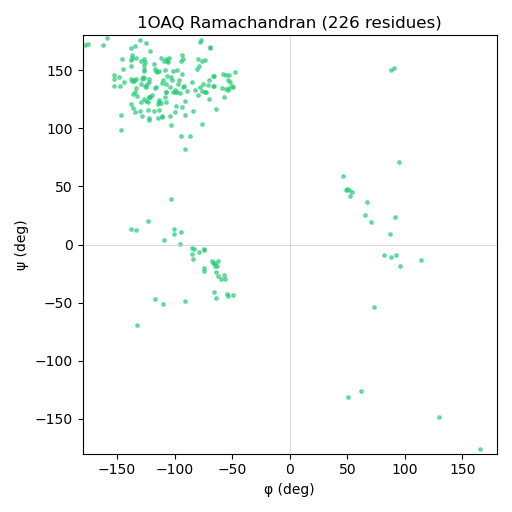.35 62 ALA L CA 1
ATOM 1401 C C . ALA B 2 62 ? 14.782 33.010 42.783 1.00 17.05 62 ALA L C 1
ATOM 1402 O O . ALA B 2 62 ? 15.946 32.720 42.491 1.00 17.91 62 ALA L O 1
ATOM 1404 N N . ARG B 2 63 ? 13.871 32.085 43.093 1.00 17.19 63 ARG L N 1
ATOM 1405 C CA . ARG B 2 63 ? 14.208 30.671 43.062 1.00 16.26 63 ARG L CA 1
ATOM 1406 C C . ARG B 2 63 ? 14.475 30.160 41.643 1.00 16.48 63 ARG L C 1
ATOM 1407 O O . ARG B 2 63 ? 14.992 29.053 41.488 1.00 17.06 63 ARG L O 1
ATOM 1415 N N . PHE B 2 64 ? 14.106 30.919 40.625 1.00 16.42 64 PHE L N 1
ATOM 1416 C CA . PHE B 2 64 ? 14.497 30.575 39.251 1.00 16.81 64 PHE L CA 1
ATOM 1417 C C . PHE B 2 64 ? 15.844 31.202 38.878 1.00 17.12 64 PHE L C 1
ATOM 1418 O O . PHE B 2 64 ? 16.063 32.404 39.058 1.00 17.73 64 PHE L O 1
ATOM 1426 N N . SER B 2 65 ? 16.740 30.406 38.317 1.00 16.24 65 SER L N 1
ATOM 1427 C CA . SER B 2 65 ? 18.002 30.925 37.827 1.00 16.69 65 SER L CA 1
ATOM 1428 C C . SER B 2 65 ? 18.435 30.180 36.568 1.00 17.36 65 SER L C 1
ATOM 1429 O O . SER B 2 65 ? 18.101 29.028 36.344 1.00 17.67 65 SER L O 1
ATOM 1432 N N . GLY B 2 66 ? 19.172 30.889 35.726 1.00 17.35 66 GLY L N 1
ATOM 1433 C CA . GLY B 2 66 ? 19.686 30.317 34.503 1.00 17.73 66 GLY L CA 1
ATOM 1434 C C . GLY B 2 66 ? 21.191 30.263 34.521 1.00 17.89 66 GLY L C 1
ATOM 1435 O O . GLY B 2 66 ? 21.862 31.121 35.093 1.00 18.74 66 GLY L O 1
ATOM 1436 N N . SER B 2 67 ? 21.726 29.252 33.856 1.00 17.89 67 SER L N 1
ATOM 1437 C CA . SER B 2 67 ? 23.160 29.097 33.706 1.00 18.13 67 SER L CA 1
ATOM 1438 C C . SER B 2 67 ? 23.499 28.208 32.503 1.00 17.78 67 SER L C 1
ATOM 1439 O O . SER B 2 67 ? 22.628 27.768 31.764 1.00 18.48 67 SER L O 1
ATOM 1442 N N . LEU B 2 68 ? 24.786 28.041 32.263 1.00 17.91 68 LEU L N 1
ATOM 1443 C CA . LEU B 2 68 ? 25.267 26.972 31.400 1.00 17.97 68 LEU L CA 1
ATOM 1444 C C . LEU B 2 68 ? 25.839 25.889 32.297 1.00 19.14 68 LEU L C 1
ATOM 1445 O O . LEU B 2 68 ? 26.536 26.203 33.251 1.00 21.34 68 LEU L O 1
ATOM 1450 N N . ILE B 2 69 ? 25.512 24.646 31.989 1.00 18.63 69 ILE L N 1
ATOM 1451 C CA . ILE B 2 69 ? 26.050 23.478 32.693 1.00 19.34 69 ILE L CA 1
ATOM 1452 C C . ILE B 2 69 ? 26.588 22.583 31.583 1.00 19.31 69 ILE L C 1
ATOM 1453 O O . ILE B 2 69 ? 25.854 22.047 30.760 1.00 20.39 69 ILE L O 1
ATOM 1458 N N . GLY B 2 70 ? 27.910 22.478 31.530 1.00 19.80 70 GLY L N 1
ATOM 1459 C CA . GLY B 2 70 ? 28.563 21.775 30.445 1.00 19.44 70 GLY L CA 1
ATOM 1460 C C . GLY B 2 70 ? 28.243 22.484 29.149 1.00 19.03 70 GLY L C 1
ATOM 1461 O O . GLY B 2 70 ? 28.432 23.698 29.034 1.00 19.87 70 GLY L O 1
ATOM 1462 N N . ASN B 2 71 ? 27.730 21.725 28.200 1.00 18.74 71 ASN L N 1
ATOM 1463 C CA . ASN B 2 71 ? 27.423 22.222 26.869 1.00 18.16 71 ASN L CA 1
ATOM 1464 C C . ASN B 2 71 ? 25.924 22.522 26.704 1.00 17.96 71 ASN L C 1
ATOM 1465 O O . ASN B 2 71 ? 25.453 22.674 25.580 1.00 18.06 71 ASN L O 1
ATOM 1470 N N . LYS B 2 72 ? 25.185 22.565 27.809 1.00 17.29 72 LYS L N 1
ATOM 1471 C CA . LYS B 2 72 ? 23.746 22.858 27.791 1.00 16.30 72 LYS L CA 1
ATOM 1472 C C . LYS B 2 72 ? 23.426 24.135 28.541 1.00 16.29 72 LYS L C 1
ATOM 1473 O O . LYS B 2 72 ? 24.120 24.537 29.465 1.00 16.95 72 LYS L O 1
ATOM 1479 N N . ALA B 2 73 ? 22.356 24.791 28.111 1.00 15.80 73 ALA L N 1
ATOM 1480 C CA . ALA B 2 73 ? 21.732 25.797 28.963 1.00 16.30 73 ALA L CA 1
ATOM 1481 C C . ALA B 2 73 ? 20.873 25.106 30.011 1.00 16.63 73 ALA L C 1
ATOM 1482 O O . ALA B 2 73 ? 20.370 24.013 29.794 1.00 17.40 73 ALA L O 1
ATOM 1484 N N . ALA B 2 74 ? 20.691 25.770 31.134 1.00 16.66 74 ALA L N 1
ATOM 1485 C CA . ALA B 2 74 ? 20.029 25.163 32.271 1.00 16.41 74 ALA L CA 1
ATOM 1486 C C . ALA B 2 74 ? 19.191 26.140 33.027 1.00 16.67 74 ALA L C 1
ATOM 1487 O O . ALA B 2 74 ? 19.608 27.269 33.275 1.00 16.91 74 ALA L O 1
ATOM 1489 N N . LEU B 2 75 ? 18.037 25.677 33.459 1.00 15.77 75 LEU L N 1
ATOM 1490 C CA . LEU B 2 75 ? 17.162 26.431 34.356 1.00 15.77 75 LEU L CA 1
ATOM 1491 C C . LEU B 2 75 ? 17.106 25.678 35.663 1.00 16.53 75 LEU L C 1
ATOM 1492 O O . LEU B 2 75 ? 16.683 24.530 35.663 1.00 15.92 75 LEU L O 1
ATOM 1497 N N . THR B 2 76 ? 17.501 26.323 36.755 1.00 16.43 76 THR L N 1
ATOM 1498 C CA . THR B 2 76 ? 17.451 25.703 38.087 1.00 16.78 76 THR L CA 1
ATOM 1499 C C . THR B 2 76 ? 16.340 26.319 38.883 1.00 16.16 76 THR L C 1
ATOM 1500 O O . THR B 2 76 ? 16.221 27.544 38.939 1.00 16.44 76 THR L O 1
ATOM 1504 N N . ILE B 2 77 ? 15.525 25.460 39.491 1.00 16.09 77 ILE L N 1
ATOM 1505 C CA . ILE B 2 77 ? 14.456 25.890 40.392 1.00 16.26 77 ILE L CA 1
ATOM 1506 C C . ILE B 2 77 ? 14.892 25.442 41.770 1.00 16.92 77 ILE L C 1
ATOM 1507 O O . ILE B 2 77 ? 14.928 24.245 42.064 1.00 16.94 77 ILE L O 1
ATOM 1512 N N . THR B 2 78 ? 15.233 26.418 42.614 1.00 16.27 78 THR L N 1
ATOM 1513 C CA . THR B 2 78 ? 15.782 26.142 43.939 1.00 17.05 78 THR L CA 1
ATOM 1514 C C . THR B 2 78 ? 14.666 26.154 44.968 1.00 16.34 78 THR L C 1
ATOM 1515 O O . THR B 2 78 ? 14.318 27.204 45.490 1.00 17.46 78 THR L O 1
ATOM 1519 N N . GLY B 2 79 ? 14.117 24.976 45.248 1.00 16.73 79 GLY L N 1
ATOM 1520 C CA . GLY B 2 79 ? 13.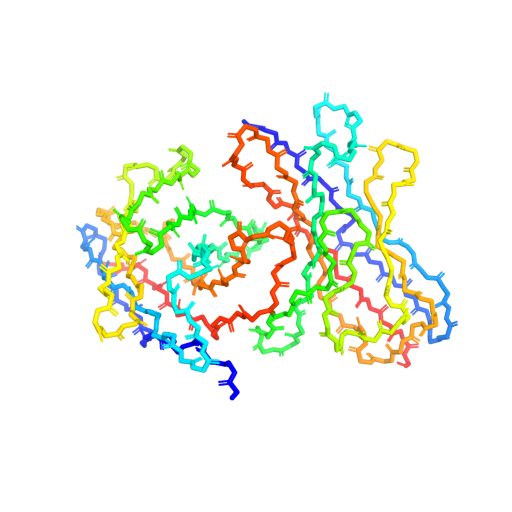012 24.822 46.177 1.00 17.02 79 GLY L CA 1
ATOM 1521 C C . GLY B 2 79 ? 11.690 24.821 45.448 1.00 16.44 79 GLY L C 1
ATOM 1522 O 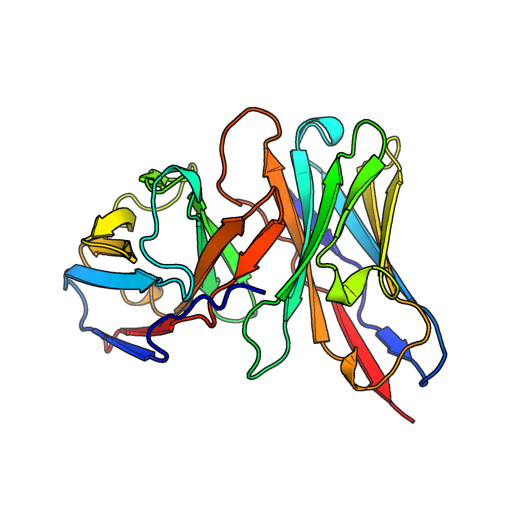O . GLY B 2 79 ? 10.896 25.756 45.536 1.00 17.06 79 GLY L O 1
ATOM 1523 N N . ALA B 2 80 ? 11.431 23.746 44.719 1.00 17.09 80 ALA L N 1
ATOM 1524 C CA . ALA B 2 80 ? 10.255 23.662 43.872 1.00 17.21 80 ALA L CA 1
ATOM 1525 C C . ALA B 2 80 ? 8.966 23.835 44.677 1.00 16.77 80 ALA L C 1
ATOM 1526 O O . ALA B 2 80 ? 8.793 23.209 45.745 1.00 17.33 80 ALA L O 1
ATOM 1528 N N . GLN B 2 81 ? 8.058 24.650 44.169 1.00 16.31 81 GLN L N 1
ATOM 1529 C CA . GLN B 2 81 ? 6.750 24.880 44.788 1.00 16.66 81 GLN L CA 1
ATOM 1530 C C . GLN B 2 81 ? 5.675 24.183 43.969 1.00 18.54 81 GLN L C 1
ATOM 1531 O O . GLN B 2 81 ? 5.870 23.952 42.781 1.00 17.98 81 GLN L O 1
ATOM 1537 N N . THR B 2 82 ? 4.530 23.890 44.577 1.00 19.07 82 THR L N 1
ATOM 1538 C CA . THR B 2 82 ? 3.407 23.297 43.852 1.00 21.76 82 THR L CA 1
ATOM 1539 C C . THR B 2 82 ? 3.091 24.048 42.566 1.00 21.51 82 THR L C 1
ATOM 1540 O O . THR B 2 82 ? 2.840 23.418 41.514 1.00 22.55 82 THR L O 1
ATOM 1544 N N . GLU B 2 83 ? 3.102 25.369 42.645 1.00 21.45 83 GLU L N 1
ATOM 1545 C CA . GLU B 2 83 ? 2.708 26.192 41.517 1.00 22.75 83 GLU L CA 1
ATOM 1546 C C . GLU B 2 83 ? 3.746 26.243 40.413 1.00 21.77 83 GLU L C 1
ATOM 1547 O O . GLU B 2 83 ? 3.519 26.900 39.395 1.00 22.75 83 GLU L O 1
ATOM 1553 N N . ASP B 2 84 ? 4.898 25.612 40.619 1.00 20.46 84 ASP L N 1
ATOM 1554 C CA . ASP B 2 84 ? 5.906 25.522 39.559 1.00 19.30 84 ASP L CA 1
ATOM 1555 C C . ASP B 2 84 ? 5.645 24.398 38.588 1.00 20.26 84 ASP L C 1
ATOM 1556 O O . ASP B 2 84 ? 6.363 24.235 37.593 1.00 18.89 84 ASP L O 1
ATOM 1561 N N . GLU B 2 85 ? 4.617 23.593 38.836 1.00 19.88 85 GLU L N 1
ATOM 1562 C CA . GLU B 2 85 ? 4.187 22.596 37.877 1.00 21.01 85 GLU L CA 1
ATOM 1563 C C . GLU B 2 85 ? 3.700 23.309 36.618 1.00 20.23 85 GLU L C 1
ATOM 1564 O O . GLU B 2 85 ? 2.765 24.088 36.640 1.00 21.82 85 GLU L O 1
ATOM 1570 N N . ALA B 2 86 ? 4.402 23.072 35.517 1.00 19.12 86 ALA L N 1
ATOM 1571 C CA . ALA B 2 86 ? 4.267 23.896 34.321 1.00 18.26 86 ALA L CA 1
ATOM 1572 C C . ALA B 2 86 ? 5.113 23.263 33.230 1.00 17.91 86 ALA L C 1
ATOM 1573 O O . ALA B 2 86 ? 5.861 22.344 33.474 1.00 17.56 86 ALA L O 1
ATOM 1575 N N . ILE B 2 87 ? 5.003 23.778 32.016 1.00 17.99 87 ILE L N 1
ATOM 1576 C CA . ILE B 2 87 ? 5.889 23.405 30.933 1.00 17.40 87 ILE L CA 1
ATOM 1577 C C . ILE B 2 87 ? 6.898 24.531 30.808 1.00 16.87 87 ILE L C 1
ATOM 1578 O O . ILE B 2 87 ? 6.536 25.702 30.798 1.00 17.17 87 ILE L O 1
ATOM 1583 N N . TYR B 2 88 ? 8.165 24.165 30.752 1.00 15.17 88 TYR L N 1
ATOM 1584 C CA . TYR B 2 88 ? 9.261 25.119 30.602 1.00 14.98 88 TYR L CA 1
ATOM 1585 C C . TYR B 2 88 ? 9.890 24.945 29.236 1.00 15.22 88 TYR L C 1
ATOM 1586 O O . TYR B 2 88 ? 10.364 23.875 28.892 1.00 15.91 88 TYR L O 1
ATOM 1595 N N . PHE B 2 89 ? 9.900 26.028 28.457 1.00 14.81 89 PHE L N 1
ATOM 1596 C CA . PHE B 2 89 ? 10.564 26.064 27.165 1.00 14.92 89 PHE L CA 1
ATOM 1597 C C . PHE B 2 89 ? 11.819 26.879 27.212 1.00 14.57 89 PHE L C 1
ATOM 1598 O O . PHE B 2 89 ? 11.849 27.988 27.769 1.00 15.17 89 PHE L O 1
ATOM 1606 N N . CYS B 2 90 ? 12.837 26.360 26.556 1.00 14.83 90 CYS L N 1
ATOM 1607 C CA . CYS B 2 90 ? 14.024 27.121 26.276 1.00 15.25 90 CYS L CA 1
ATOM 1608 C C . CYS B 2 90 ? 14.043 27.520 24.828 1.00 15.43 90 CYS L C 1
ATOM 1609 O O . CYS B 2 90 ? 13.352 26.940 24.010 1.00 15.28 90 CYS L O 1
ATOM 1612 N N . ALA B 2 91 ? 14.839 28.537 24.524 1.00 14.58 91 ALA L N 1
ATOM 1613 C CA . ALA B 2 91 ? 15.035 28.960 23.158 1.00 15.36 91 ALA L CA 1
ATOM 1614 C C . ALA B 2 91 ? 16.434 29.497 23.012 1.00 14.96 91 ALA L C 1
ATOM 1615 O O . ALA B 2 91 ? 16.931 30.153 23.927 1.00 15.43 91 ALA L O 1
ATOM 1617 N N . LEU B 2 92 ? 17.025 29.240 21.842 1.00 14.09 92 LEU L N 1
ATOM 1618 C CA . LEU B 2 92 ? 18.400 29.630 21.548 1.00 14.60 92 LEU L CA 1
ATOM 1619 C C . LEU B 2 92 ? 18.416 30.417 20.243 1.00 14.91 92 LEU L C 1
ATOM 1620 O O . LEU B 2 92 ? 17.655 30.120 19.313 1.00 14.74 92 LEU L O 1
ATOM 1625 N N . TRP B 2 93 ? 19.299 31.404 20.192 1.00 15.19 93 TRP L N 1
ATOM 1626 C CA . TRP B 2 93 ? 19.480 32.232 19.000 1.00 15.49 93 TRP L CA 1
ATOM 1627 C C . TRP B 2 93 ? 20.584 31.693 18.095 1.00 16.33 93 TRP L C 1
ATOM 1628 O O . TRP B 2 93 ? 21.665 31.322 18.567 1.00 16.07 93 TRP L O 1
ATOM 1639 N N . TYR B 2 94 ? 20.311 31.665 16.811 1.00 16.28 94 TYR L N 1
ATOM 1640 C CA . TYR B 2 94 ? 21.312 31.368 15.790 1.00 18.15 94 TYR L CA 1
ATOM 1641 C C . TYR B 2 94 ? 21.092 32.342 14.640 1.00 18.51 94 TYR L C 1
ATOM 1642 O O . TYR B 2 94 ? 20.031 32.331 14.026 1.00 17.56 94 TYR L O 1
ATOM 1651 N N . SER B 2 95 ? 22.109 33.141 14.315 1.00 19.25 95 SER L N 1
ATOM 1652 C CA . SER B 2 95 ? 22.029 34.094 13.200 1.00 19.67 95 SER L CA 1
ATOM 1653 C C . SER B 2 95 ? 20.764 34.944 13.240 1.00 20.84 95 SER L C 1
ATOM 1654 O O . SER B 2 95 ? 20.087 35.106 12.220 1.00 21.04 95 SER L O 1
ATOM 1657 N N . ASN B 2 96 ? 20.452 35.484 14.421 1.00 21.26 96 ASN L N 1
ATOM 1658 C CA . ASN B 2 96 ? 19.294 36.347 14.607 1.00 22.31 96 ASN L CA 1
ATOM 1659 C C . ASN B 2 96 ? 17.939 35.611 14.384 1.00 21.67 96 ASN L C 1
ATOM 1660 O O . ASN B 2 96 ? 16.937 36.239 14.050 1.00 21.60 96 ASN L O 1
ATOM 1665 N N . HIS B 2 97 ? 17.908 34.298 14.572 1.00 19.46 97 HIS L N 1
ATOM 1666 C CA . HIS B 2 97 ? 16.661 33.545 14.519 1.00 19.67 97 HIS L CA 1
ATOM 1667 C C . HIS B 2 97 ? 16.622 32.595 15.710 1.00 18.31 97 HIS L C 1
ATOM 1668 O O . HIS B 2 97 ? 17.575 31.887 16.003 1.00 17.99 97 HIS L O 1
ATOM 1675 N N . LEU B 2 98 ? 15.496 32.647 16.356 1.00 16.50 98 LEU L N 1
ATOM 1676 C CA . LEU B 2 98 ? 15.120 31.931 17.528 1.00 16.26 98 LEU L CA 1
ATOM 1677 C C . LEU B 2 98 ? 14.629 30.524 17.278 1.00 15.91 98 LEU L C 1
ATOM 1678 O O . LEU B 2 98 ? 13.796 30.309 16.395 1.00 16.99 98 LEU L O 1
ATOM 1683 N N . VAL B 2 99 ? 15.133 29.577 18.050 1.00 15.48 99 VAL L N 1
ATOM 1684 C CA . VAL B 2 99 ? 14.673 28.220 17.900 1.00 15.60 99 VAL L CA 1
ATOM 1685 C C . VAL B 2 99 ? 14.291 27.720 19.282 1.00 14.77 99 VAL L C 1
ATOM 1686 O O . VAL B 2 99 ? 15.104 27.717 20.220 1.00 14.27 99 VAL L O 1
ATOM 1690 N N . PHE B 2 100 ? 13.048 27.303 19.415 1.00 14.20 100 PHE L N 1
ATOM 1691 C CA . PHE B 2 100 ? 12.547 26.752 20.678 1.00 14.96 100 PHE L CA 1
ATOM 1692 C C . PHE B 2 100 ? 12.861 25.257 20.822 1.00 15.84 100 PHE L C 1
ATOM 1693 O O . PHE B 2 100 ? 12.761 24.467 19.882 1.00 16.41 100 PHE L O 1
ATOM 1701 N N . GLY B 2 101 ? 13.219 24.902 22.027 1.00 16.73 101 GLY L N 1
ATOM 1702 C CA . GLY B 2 101 ? 13.221 23.511 22.444 1.00 17.32 101 GLY L CA 1
ATOM 1703 C C . GLY B 2 101 ? 11.805 22.984 22.545 1.00 18.38 101 GLY L C 1
ATOM 1704 O O . GLY B 2 101 ? 10.832 23.723 22.465 1.00 18.79 101 GLY L O 1
ATOM 1705 N N . GLY B 2 102 ? 11.659 21.662 22.717 1.00 17.59 102 GLY L N 1
ATOM 1706 C CA . GLY B 2 102 ? 10.357 21.046 22.740 1.00 18.12 102 GLY L CA 1
ATOM 1707 C C . GLY B 2 102 ?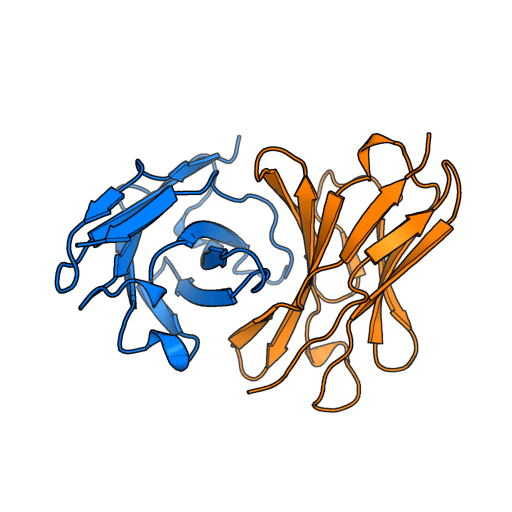 9.567 21.167 24.033 1.00 17.40 102 GLY L C 1
ATOM 1708 O O . GLY B 2 102 ? 8.396 20.767 24.069 1.00 19.03 102 GLY L O 1
ATOM 1709 N N . GLY B 2 103 ? 10.203 21.711 25.069 1.00 16.63 103 GLY L N 1
ATOM 1710 C CA . GLY B 2 103 ? 9.573 21.930 26.365 1.00 16.33 103 GLY L CA 1
ATOM 1711 C C . GLY B 2 103 ? 9.679 20.748 27.303 1.00 17.59 103 GLY L C 1
ATOM 1712 O O . GLY B 2 103 ? 9.716 19.584 26.866 1.00 19.34 103 GLY L O 1
ATOM 1713 N N . THR B 2 104 ? 9.708 21.054 28.595 1.00 15.56 104 THR L N 1
ATOM 1714 C CA . THR B 2 104 ? 9.771 20.047 29.656 1.00 17.07 104 THR L CA 1
ATOM 1715 C C . THR B 2 104 ? 8.583 20.275 30.545 1.00 17.83 104 THR L C 1
ATOM 1716 O O . THR B 2 104 ? 8.452 21.335 31.141 1.00 17.33 104 THR L O 1
ATOM 1720 N N . LYS B 2 105 ? 7.750 19.245 30.700 1.00 19.38 105 LYS L N 1
ATOM 1721 C CA . LYS B 2 105 ? 6.659 19.298 31.676 1.00 20.25 105 LYS L CA 1
ATOM 1722 C C . LYS B 2 105 ? 7.235 18.901 33.017 1.00 20.37 105 LYS L C 1
ATOM 1723 O O . LYS B 2 105 ? 7.720 17.786 33.175 1.00 21.10 105 LYS L O 1
ATOM 1729 N N . LEU B 2 106 ? 7.236 19.848 33.936 1.00 19.60 106 LEU L N 1
ATOM 1730 C CA . LEU B 2 106 ? 7.623 19.624 35.319 1.00 20.83 106 LEU L CA 1
ATOM 1731 C C . LEU B 2 106 ? 6.387 19.323 36.160 1.00 20.70 106 LEU L C 1
ATOM 1732 O O . LEU B 2 106 ? 5.469 20.124 36.260 1.00 20.59 106 LEU L O 1
ATOM 1737 N N . THR B 2 107 ? 6.375 18.119 36.735 1.00 22.17 107 THR L N 1
ATOM 1738 C CA . THR B 2 107 ? 5.370 17.690 37.693 1.00 23.32 107 THR L CA 1
ATOM 1739 C C . THR B 2 107 ? 5.983 17.836 39.077 1.00 21.89 107 THR L C 1
ATOM 1740 O O . THR B 2 107 ? 7.091 17.411 39.278 1.00 22.32 107 THR L O 1
ATOM 1744 N N . VAL B 2 108 ? 5.272 18.465 40.001 1.00 22.95 108 VAL L N 1
ATOM 1745 C CA . VAL B 2 108 ? 5.711 18.597 41.385 1.00 24.07 108 VAL L CA 1
ATOM 1746 C C . VAL B 2 108 ? 4.714 17.792 42.222 1.00 26.23 108 VAL L C 1
ATOM 1747 O O . VAL B 2 108 ? 3.567 18.195 42.371 1.00 27.36 108 VAL L O 1
ATOM 1751 N N . LEU B 2 109 ? 5.119 16.661 42.759 1.00 28.67 109 LEU L N 1
ATOM 1752 C CA . LEU B 2 109 ? 4.119 15.809 43.401 1.00 31.92 109 LEU L CA 1
ATOM 1753 C C . LEU B 2 109 ? 3.893 16.187 44.879 1.00 34.05 109 LEU L C 1
ATOM 1754 O O . LEU B 2 109 ? 4.575 15.704 45.759 1.00 34.58 109 LEU L O 1
ATOM 1759 N N . GLY B 2 110 ? 2.892 17.055 45.098 1.00 36.23 110 GLY L 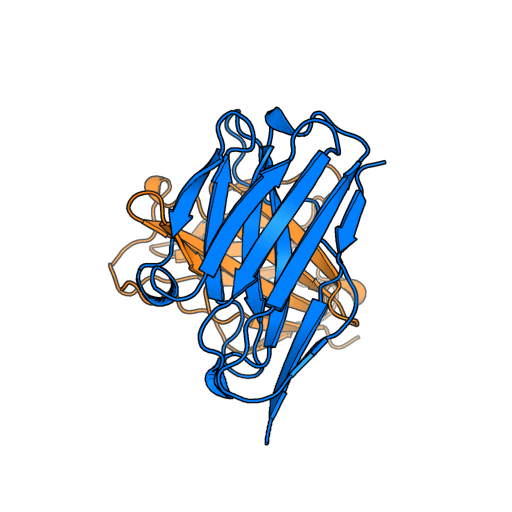N 1
ATOM 1760 C CA . GLY B 2 110 ? 2.555 17.698 46.389 1.00 37.78 110 GLY L CA 1
ATOM 1761 C C . GLY B 2 110 ? 2.831 19.208 46.310 1.00 38.77 110 GLY L C 1
ATOM 1762 O O . GLY B 2 110 ? 2.715 19.828 45.239 1.00 39.61 110 GLY L O 1
#

B-factor: mean 22.98, std 8.27, range [13.68, 65.05]

Secondary structure (DSSP, 8-state):
--EEEE---EEE-TT--EEEEEEEESS-GGGEEEEEEEE-TTS-EEEEEEE-TTT--EEE-GGGTTTEEEEEETTTTEEEEEE-S--GGG-EEEEEEEEETTS---EEEE---EEEEE--/---EEE-SEEEE-TT-EEEEEEEETTB---GGG--EEEEEETTTEEEEEEETTTEEPTTS-TTEEEEEETTEEEEEEES--GGG-EEEEEEEEETTEEEE---EEEEE--

Foldseek 3Di:
DWAWAKDAAEEEAAQAKDKIKTAIDDDQLQFKKKWKWWADPPPHIDTAWIFRQPVGDIDGDPVCPVFWDWHDDNVRRMIMIMGGRDDQVRFTWMKMWIGGPPDDDDTDDIYPTYTYGYDD/DKAKAWAAEDEAAFFAKDKTKIAIPVWADDLQFFKWKWWQFPPRDIDTADTSQFHGDPPHDPQWTWHGDTRIIMIIRRGDDQRSQTWMKMWTDDPNDIDIYPTYGYHHPD

Sequence (230 aa):
EVQLQQSGAELVKPGASVKLSCKASGYTFTSYWMHWVKQRPGRGLEWIGRIDPNGGGTKYNEKFKSKATLTVDKPSSTAYMQLSSLTSEDSAVYYCARMWYYGTYYFDYWGQGTTLTVSSQAVVTQESALTTSPGETVTLTCRSSTGAVTTSNYANWVQEKPDHLFTGLIGGTNNRAPGVPARFSGSLIGNKAALTITGAQTEDEAIYFCALWYSNHLVFGGGTKLTVLG

Nearest PDB structures (foldseek):
  6j5g-assembly1_H-2  TM=9.792E-01  e=2.808E-19  Mus musculus
  6fbj-assembly1_H  TM=9.780E-01  e=3.028E-18  Mus musculus
  6bpa-assembly2_E  TM=9.763E-01  e=4.189E-18  Mus musculus
  6bpa-assembly1_B  TM=9.745E-01  e=4.421E-18  Mus musculus
  8tvh-assembly1_G  TM=9.584E-01  e=1.275E-18  Mus musculus

Solvent-accessible surface area: 10455 Å² total; per-residue (Å²): 174,22,89,11,107,18,38,53,84,61,132,28,142,70,59,37,62,12,124,0,27,0,110,2,46,53,42,87,14,40,22,37,45,0,0,0,0,8,23,38,135,84,155,16,8,32,4,0,0,33,0,24,0,96,71,26,44,59,88,48,13,135,116,6,154,102,36,5,61,6,58,30,58,105,126,44,25,10,0,57,0,65,0,34,79,2,62,70,106,7,31,10,29,1,0,0,0,14,5,93,107,132,42,37,78,29,0,25,98,22,3,135,18,3,58,1,53,4,57,120,118,18,91,9,66,15,58,95,65,61,83,14,54,66,51,94,86,15,50,0,24,0,127,13,82,91,39,45,3,58,89,84,15,90,0,0,0,0,8,17,67,105,132,90,100,10,57,1,5,0,0,12,10,95,74,107,1,104,83,14,60,80,57,5,53,9,44,61,90,67,94,67,0,0,0,23,0,80,16,1,73,86,91,1,62,3,58,0,6,0,0,0,24,37,98,93,38,2,15,16,1,52,8,0,82,0,35,5,122,62

Radius of gyration: 17.28 Å; Cα contacts (8 Å, |Δi|>4): 647; chains: 2; bounding box: 42×40×47 Å